Protein AF-A0A534IPP7-F1 (afdb_monomer)

Nearest PDB structures (foldseek):
  7mtq-assembly1_A  TM=5.717E-01  e=2.487E-02  Homo sapiens
  8jd2-assembly1_2  TM=5.923E-01  e=1.272E-01  Homo sapiens
  7zoy-assembly1_A  TM=4.222E-01  e=1.978E-01  Synechocystis sp. PCC 7509

pLDDT: mean 88.09, std 11.18, range [46.06, 98.31]

Structure (mmCIF, N/CA/C/O backbone):
data_AF-A0A534IPP7-F1
#
_entry.id   AF-A0A534IPP7-F1
#
loop_
_atom_site.group_PDB
_atom_site.id
_atom_site.type_symbol
_atom_site.label_atom_id
_atom_site.label_alt_id
_atom_site.label_comp_id
_atom_site.label_asym_id
_atom_site.label_entity_id
_atom_site.label_seq_id
_atom_site.pdbx_PDB_ins_code
_atom_site.Cartn_x
_atom_site.Cartn_y
_atom_site.Cartn_z
_atom_site.occupancy
_atom_site.B_iso_or_equiv
_atom_site.auth_seq_id
_atom_site.auth_comp_id
_atom_site.auth_asym_id
_atom_site.auth_atom_id
_atom_site.pdbx_PDB_model_num
ATOM 1 N N . MET A 1 1 ? 25.499 -2.008 -10.388 1.00 61.72 1 MET A N 1
ATOM 2 C CA . MET A 1 1 ? 25.443 -2.644 -9.057 1.00 61.72 1 MET A CA 1
ATOM 3 C C . MET A 1 1 ? 23.998 -2.638 -8.606 1.00 61.72 1 MET A C 1
ATOM 5 O O . MET A 1 1 ? 23.388 -1.573 -8.619 1.00 61.72 1 MET A O 1
ATOM 9 N N . ALA A 1 2 ? 23.462 -3.809 -8.255 1.00 76.12 2 ALA A N 1
ATOM 10 C CA . ALA A 1 2 ? 22.073 -3.966 -7.840 1.00 76.12 2 ALA A CA 1
ATOM 11 C C . ALA A 1 2 ? 21.749 -3.142 -6.581 1.00 76.12 2 ALA A C 1
ATOM 13 O O . ALA A 1 2 ? 22.530 -3.114 -5.629 1.00 76.12 2 ALA A O 1
ATOM 14 N N . ASP A 1 3 ? 20.582 -2.499 -6.573 1.00 82.44 3 ASP A N 1
ATOM 15 C CA . ASP A 1 3 ? 20.015 -1.860 -5.390 1.00 82.44 3 ASP A CA 1
ATOM 16 C C . ASP A 1 3 ? 19.357 -2.922 -4.497 1.00 82.44 3 ASP A C 1
ATOM 18 O O . ASP A 1 3 ? 18.398 -3.590 -4.897 1.00 82.44 3 ASP A O 1
ATOM 22 N N . TYR A 1 4 ? 19.879 -3.074 -3.280 1.00 88.50 4 TYR A N 1
ATOM 23 C CA . TYR A 1 4 ? 19.397 -4.027 -2.279 1.00 88.50 4 TYR A CA 1
ATOM 24 C C . TYR A 1 4 ? 18.371 -3.419 -1.309 1.00 88.50 4 TYR A C 1
ATOM 26 O O . TYR A 1 4 ? 17.777 -4.151 -0.517 1.00 88.50 4 TYR A O 1
ATOM 34 N N . LEU A 1 5 ? 18.100 -2.109 -1.371 1.00 88.44 5 LEU A N 1
ATOM 35 C CA . LEU A 1 5 ? 17.089 -1.454 -0.533 1.00 88.44 5 LEU A CA 1
ATOM 36 C C . LEU A 1 5 ? 15.674 -2.053 -0.661 1.00 88.44 5 LEU A C 1
ATOM 38 O O . LEU A 1 5 ? 14.974 -2.120 0.357 1.00 88.44 5 LEU A O 1
ATOM 42 N N . PRO A 1 6 ? 15.223 -2.557 -1.829 1.00 90.25 6 PRO A N 1
ATOM 43 C CA . PRO A 1 6 ? 13.948 -3.257 -1.901 1.00 90.25 6 PRO A CA 1
ATOM 44 C C . PRO A 1 6 ? 13.900 -4.493 -0.995 1.00 90.25 6 PRO A C 1
ATOM 46 O O . PRO A 1 6 ? 12.857 -4.752 -0.402 1.00 90.25 6 PRO A O 1
ATOM 49 N N . LEU A 1 7 ? 15.014 -5.211 -0.787 1.00 91.69 7 LEU A N 1
ATOM 50 C CA . LEU A 1 7 ? 15.045 -6.384 0.099 1.00 91.69 7 LEU A CA 1
ATOM 51 C C . LEU A 1 7 ? 14.777 -6.021 1.562 1.00 91.69 7 LEU A C 1
ATOM 53 O O . LEU A 1 7 ? 14.130 -6.788 2.272 1.00 91.69 7 LEU A O 1
ATOM 57 N N . LEU A 1 8 ? 15.188 -4.831 2.010 1.00 91.44 8 LEU A N 1
ATOM 58 C CA . LEU A 1 8 ? 14.795 -4.329 3.328 1.00 91.44 8 LEU A CA 1
ATOM 59 C C . LEU A 1 8 ? 13.268 -4.198 3.423 1.00 91.44 8 LEU A C 1
ATOM 61 O O . LEU A 1 8 ? 12.667 -4.620 4.410 1.00 91.44 8 LEU A O 1
ATOM 65 N N . THR A 1 9 ? 12.633 -3.665 2.375 1.00 90.75 9 THR A N 1
ATOM 66 C CA . THR A 1 9 ? 11.168 -3.554 2.307 1.00 90.75 9 THR A CA 1
ATOM 67 C C . THR A 1 9 ? 10.510 -4.934 2.285 1.00 90.75 9 THR A C 1
ATOM 69 O O . THR A 1 9 ? 9.514 -5.121 2.975 1.00 90.75 9 THR A O 1
ATOM 72 N N . VAL A 1 10 ? 11.079 -5.915 1.572 1.00 94.00 10 VAL A N 1
ATOM 73 C CA . VAL A 1 10 ? 10.617 -7.317 1.573 1.00 94.00 10 VAL A CA 1
ATOM 74 C C . VAL A 1 10 ? 10.607 -7.880 2.993 1.00 94.00 10 VAL A C 1
ATOM 76 O O . VAL A 1 10 ? 9.572 -8.364 3.454 1.00 94.00 10 VAL A O 1
ATOM 79 N N . ILE A 1 11 ? 11.739 -7.785 3.698 1.00 94.69 11 ILE A N 1
ATOM 80 C CA . ILE A 1 11 ? 11.896 -8.317 5.057 1.00 94.69 11 ILE A CA 1
ATOM 81 C C . ILE A 1 11 ? 10.879 -7.668 5.995 1.00 94.69 11 ILE A C 1
ATOM 83 O O . ILE A 1 11 ? 10.140 -8.370 6.685 1.00 94.69 11 ILE A O 1
ATOM 87 N N . VAL A 1 12 ? 10.799 -6.334 5.992 1.00 93.31 12 VAL A N 1
ATOM 88 C CA . VAL A 1 12 ? 9.872 -5.592 6.854 1.00 93.31 12 VAL A CA 1
ATOM 89 C C . VAL A 1 12 ? 8.423 -5.942 6.514 1.00 93.31 12 VAL A C 1
ATOM 91 O O . VAL A 1 12 ? 7.663 -6.325 7.400 1.00 93.31 12 VAL A O 1
ATOM 94 N N . ALA A 1 13 ? 8.025 -5.870 5.244 1.00 93.75 13 ALA A N 1
ATOM 95 C CA . ALA A 1 13 ? 6.646 -6.101 4.830 1.00 93.75 13 ALA A CA 1
ATOM 96 C C . ALA A 1 13 ? 6.171 -7.525 5.156 1.00 93.75 13 ALA A C 1
ATOM 98 O O . ALA A 1 13 ? 5.090 -7.682 5.726 1.00 93.75 13 ALA A O 1
ATOM 99 N N . PHE A 1 14 ? 6.979 -8.557 4.883 1.00 96.56 14 PHE A N 1
ATOM 100 C CA . PHE A 1 14 ? 6.603 -9.939 5.193 1.00 96.56 14 PHE A CA 1
ATOM 101 C C . PHE A 1 14 ? 6.657 -10.266 6.685 1.00 96.56 14 PHE A C 1
ATOM 103 O O . PHE A 1 14 ? 5.793 -11.006 7.164 1.00 96.56 14 PHE A O 1
ATOM 110 N N . ALA A 1 15 ? 7.599 -9.698 7.445 1.00 96.00 15 ALA A N 1
ATOM 111 C CA . ALA A 1 15 ? 7.609 -9.847 8.899 1.00 96.00 15 ALA A CA 1
ATOM 112 C C . ALA A 1 15 ? 6.328 -9.258 9.511 1.00 96.00 15 ALA A C 1
ATOM 114 O O . ALA A 1 15 ? 5.636 -9.924 10.283 1.00 96.00 15 ALA A O 1
ATOM 115 N N . LEU A 1 16 ? 5.956 -8.040 9.106 1.00 94.38 16 LEU A N 1
ATOM 116 C CA . LEU A 1 16 ? 4.746 -7.377 9.586 1.00 94.38 16 LEU A CA 1
ATOM 117 C C . LEU A 1 16 ? 3.472 -8.096 9.121 1.00 94.38 16 LEU A C 1
ATOM 119 O O . LEU A 1 16 ? 2.582 -8.332 9.939 1.00 94.38 16 LEU A O 1
ATOM 123 N N . ALA A 1 17 ? 3.396 -8.509 7.852 1.00 96.19 17 ALA A N 1
ATOM 124 C CA . ALA A 1 17 ? 2.304 -9.333 7.338 1.00 96.19 17 ALA A CA 1
ATOM 125 C C . ALA A 1 17 ? 2.149 -10.622 8.155 1.00 96.19 17 ALA A C 1
ATOM 127 O O . ALA A 1 17 ? 1.038 -10.948 8.559 1.00 96.19 17 ALA A O 1
ATOM 128 N N . SER A 1 18 ? 3.242 -11.315 8.481 1.00 96.69 18 SER A N 1
ATOM 129 C CA . SER A 1 18 ? 3.197 -12.540 9.290 1.00 96.69 18 SER A CA 1
ATOM 130 C C . SER A 1 18 ? 2.610 -12.282 10.679 1.00 96.69 18 SER A C 1
ATOM 132 O O . SER A 1 18 ? 1.713 -13.003 11.115 1.00 96.69 18 SER A O 1
ATOM 134 N N . LEU A 1 19 ? 3.035 -11.206 11.351 1.00 94.94 19 LEU A N 1
ATOM 135 C CA . LEU A 1 19 ? 2.502 -10.819 12.662 1.00 94.94 19 LEU A CA 1
ATOM 136 C C . LEU A 1 19 ? 1.006 -10.469 12.603 1.00 94.94 19 LEU A C 1
ATOM 138 O O . LEU A 1 19 ? 0.223 -10.920 13.446 1.00 94.94 19 LEU A O 1
ATOM 142 N N . VAL A 1 20 ? 0.586 -9.701 11.593 1.00 93.75 20 VAL A N 1
ATOM 143 C CA . VAL A 1 20 ? -0.831 -9.374 11.366 1.00 93.75 20 VAL A CA 1
ATOM 144 C C . VAL A 1 20 ? -1.628 -10.641 11.042 1.00 93.75 20 VAL A C 1
ATOM 146 O O . VAL A 1 20 ? -2.720 -10.828 11.574 1.00 93.75 20 VAL A O 1
ATOM 149 N N . GLY A 1 21 ? -1.072 -11.547 10.237 1.00 95.69 21 GLY A N 1
ATOM 150 C CA . GLY A 1 21 ? -1.685 -12.816 9.852 1.00 95.69 21 GLY A CA 1
ATOM 151 C C . GLY A 1 21 ? -1.882 -13.761 11.032 1.00 95.69 21 GLY A C 1
ATOM 152 O O . GLY A 1 21 ? -2.971 -14.308 11.205 1.00 95.69 21 GLY A O 1
ATOM 153 N N . MET A 1 22 ? -0.891 -13.874 11.920 1.00 95.19 22 MET A N 1
ATOM 154 C CA . MET A 1 22 ? -1.037 -14.590 13.191 1.00 95.19 22 MET A CA 1
ATOM 155 C C . MET A 1 22 ? -2.163 -13.994 14.042 1.00 95.19 22 MET A C 1
ATOM 157 O O . MET A 1 22 ? -2.935 -14.726 14.667 1.00 95.19 22 MET A O 1
ATOM 161 N N . GLN A 1 23 ? -2.293 -12.666 14.063 1.00 91.69 23 GLN A N 1
ATOM 162 C CA . GLN A 1 23 ? -3.372 -12.009 14.790 1.00 91.69 23 GLN A CA 1
ATOM 163 C C . GLN A 1 23 ? -4.741 -12.243 14.132 1.00 91.69 23 GLN A C 1
ATOM 165 O O . GLN A 1 23 ? -5.717 -12.502 14.842 1.00 91.69 23 GLN A O 1
ATOM 170 N N . TYR A 1 24 ? -4.811 -12.209 12.800 1.00 94.38 24 TYR A N 1
ATOM 171 C CA . TYR A 1 24 ? -6.015 -12.519 12.035 1.00 94.38 24 TYR A CA 1
ATOM 172 C C . TYR A 1 24 ? -6.469 -13.959 12.263 1.00 94.38 24 TYR A C 1
ATOM 174 O O . TYR A 1 24 ? -7.646 -14.184 12.535 1.00 94.38 24 TYR A O 1
ATOM 182 N N . ALA A 1 25 ? -5.551 -14.928 12.254 1.00 95.88 25 ALA A N 1
ATOM 183 C CA . ALA A 1 25 ? -5.870 -16.328 12.519 1.00 95.88 25 ALA A CA 1
ATOM 184 C C . ALA A 1 25 ? -6.588 -16.511 13.869 1.00 95.88 25 ALA A C 1
ATOM 186 O O . ALA A 1 25 ? -7.529 -17.300 13.956 1.00 95.88 25 ALA A O 1
ATOM 187 N N . ARG A 1 26 ? -6.196 -15.724 14.885 1.00 92.94 26 ARG A N 1
ATOM 188 C CA . ARG A 1 26 ? -6.781 -15.740 16.237 1.00 92.94 26 ARG A CA 1
ATOM 189 C C . ARG A 1 26 ? -8.083 -14.941 16.359 1.00 92.94 26 ARG A C 1
ATOM 191 O O . ARG A 1 26 ? -9.012 -15.401 17.009 1.00 92.94 26 ARG A O 1
ATOM 198 N N . LYS A 1 27 ? -8.149 -13.723 15.803 1.00 89.62 27 LYS A N 1
ATOM 199 C CA . LYS A 1 27 ? -9.252 -12.765 16.057 1.00 89.62 27 LYS A CA 1
ATOM 200 C C . LYS A 1 27 ? -10.251 -12.616 14.905 1.00 89.62 27 LYS A C 1
ATOM 202 O O . LYS A 1 27 ? -11.339 -12.083 15.130 1.00 89.62 27 LYS A O 1
ATOM 207 N N . ARG A 1 28 ? -9.878 -13.042 13.694 1.00 91.94 28 ARG A N 1
ATOM 208 C CA . ARG A 1 28 ? -10.682 -13.036 12.459 1.00 91.94 28 ARG A CA 1
ATOM 209 C C . ARG A 1 28 ? -11.344 -11.684 12.149 1.00 91.94 28 ARG A C 1
ATOM 211 O O . ARG A 1 28 ? -12.495 -11.640 11.724 1.00 91.94 28 ARG A O 1
ATOM 218 N N . LYS A 1 29 ? -10.648 -10.560 12.373 1.00 90.31 29 LYS A N 1
ATOM 219 C CA . LYS A 1 29 ? -11.189 -9.219 12.076 1.00 90.31 29 LYS A CA 1
ATOM 220 C C . LYS A 1 29 ? -10.841 -8.784 10.652 1.00 90.31 29 LYS A C 1
ATOM 222 O O . LYS A 1 29 ? -9.711 -8.965 10.217 1.00 90.31 29 LYS A O 1
ATOM 227 N N . LEU A 1 30 ? -11.795 -8.166 9.951 1.00 92.19 30 LEU A N 1
ATOM 228 C CA . LEU A 1 30 ? -11.633 -7.775 8.541 1.00 92.19 30 LEU A CA 1
ATOM 229 C C . LEU A 1 30 ? -10.456 -6.819 8.305 1.00 92.19 30 LEU A C 1
ATOM 231 O O . LEU A 1 30 ? -9.648 -7.084 7.424 1.00 92.19 30 LEU A O 1
ATOM 235 N N . HIS A 1 31 ? -10.278 -5.799 9.152 1.00 92.00 31 HIS A N 1
ATOM 236 C CA . HIS A 1 31 ? -9.144 -4.870 9.032 1.00 92.00 31 HIS A CA 1
ATOM 237 C C . HIS A 1 31 ? -7.778 -5.570 9.096 1.00 92.00 31 HIS A C 1
ATOM 239 O O . HIS A 1 31 ? -6.834 -5.150 8.439 1.00 92.00 31 HIS A O 1
ATOM 245 N N . GLN A 1 32 ? -7.662 -6.665 9.859 1.00 93.06 32 GLN A N 1
ATOM 246 C CA . GLN A 1 32 ? -6.419 -7.437 9.932 1.00 93.06 32 GLN A CA 1
ATOM 247 C C . GLN A 1 32 ? -6.163 -8.185 8.623 1.00 93.06 32 GLN A C 1
ATOM 249 O O . GLN A 1 32 ? -5.022 -8.255 8.185 1.00 93.06 32 GLN A O 1
ATOM 254 N N . LEU A 1 33 ? -7.208 -8.726 7.987 1.00 95.12 33 LEU A N 1
ATOM 255 C CA . LEU A 1 33 ? -7.080 -9.367 6.679 1.00 95.12 33 LEU A CA 1
ATOM 256 C C . LEU A 1 33 ? -6.666 -8.353 5.610 1.00 95.12 33 LEU A C 1
ATOM 258 O O . LEU A 1 33 ? -5.758 -8.617 4.832 1.00 95.12 33 LEU A O 1
ATOM 262 N N . GLU A 1 34 ? -7.301 -7.184 5.596 1.00 95.50 34 GLU A N 1
ATOM 263 C CA . GLU A 1 34 ? -7.004 -6.116 4.637 1.00 95.50 34 GLU A CA 1
ATOM 264 C C . GLU A 1 34 ? -5.555 -5.626 4.778 1.00 95.50 34 GLU A C 1
ATOM 266 O O . GLU A 1 34 ? -4.842 -5.513 3.781 1.00 95.50 34 GLU A O 1
ATOM 271 N N . TRP A 1 35 ? -5.075 -5.425 6.009 1.00 94.31 35 TRP A N 1
ATOM 272 C CA . TRP A 1 35 ? -3.681 -5.058 6.266 1.00 94.31 35 TRP A CA 1
ATOM 273 C C . TRP A 1 35 ? -2.687 -6.181 5.973 1.00 94.31 35 TRP A C 1
ATOM 275 O O . TRP A 1 35 ? -1.623 -5.905 5.424 1.00 94.31 35 TRP A O 1
ATOM 285 N N . LEU A 1 36 ? -3.026 -7.436 6.284 1.00 95.94 36 LEU A N 1
ATOM 286 C CA . LEU A 1 36 ? -2.225 -8.601 5.901 1.00 95.94 36 LEU A CA 1
ATOM 287 C C . LEU A 1 36 ? -2.021 -8.631 4.384 1.00 95.94 36 LEU A C 1
ATOM 289 O O . LEU A 1 36 ? -0.887 -8.734 3.921 1.00 95.94 36 LEU A O 1
ATOM 293 N N . LEU A 1 37 ? -3.111 -8.524 3.621 1.00 97.06 37 LEU A N 1
ATOM 294 C CA . LEU A 1 37 ? -3.064 -8.554 2.163 1.00 97.06 37 LEU A CA 1
ATOM 295 C C . LEU A 1 37 ? -2.272 -7.368 1.617 1.00 97.06 37 LEU A C 1
ATOM 297 O O . LEU A 1 37 ? -1.409 -7.561 0.768 1.00 97.06 37 LEU A O 1
ATOM 301 N N . ALA A 1 38 ? -2.498 -6.160 2.133 1.00 95.81 38 ALA A N 1
ATOM 302 C CA . ALA A 1 38 ? -1.752 -4.988 1.695 1.00 95.81 38 ALA A CA 1
ATOM 303 C C . ALA A 1 38 ? -0.237 -5.134 1.915 1.00 95.81 38 ALA A C 1
ATOM 305 O O . ALA A 1 38 ? 0.544 -4.883 0.999 1.00 95.81 38 ALA A O 1
ATOM 306 N N . LEU A 1 39 ? 0.180 -5.575 3.106 1.00 95.19 39 LEU A N 1
ATOM 307 C CA . LEU A 1 39 ? 1.591 -5.772 3.442 1.00 95.19 39 LEU A CA 1
ATOM 308 C C . LEU A 1 39 ? 2.217 -6.913 2.631 1.00 95.19 39 LEU A C 1
ATOM 310 O O . LEU A 1 39 ? 3.339 -6.774 2.154 1.00 95.19 39 LEU A O 1
ATOM 314 N N . ALA A 1 40 ? 1.494 -8.014 2.419 1.00 97.25 40 ALA A N 1
ATOM 315 C CA . ALA A 1 40 ? 1.973 -9.115 1.589 1.00 97.25 40 ALA A CA 1
ATOM 316 C C . ALA A 1 40 ? 2.177 -8.672 0.132 1.00 97.25 40 ALA A C 1
ATOM 318 O O . ALA A 1 40 ? 3.235 -8.918 -0.442 1.00 97.25 40 ALA A O 1
ATOM 319 N N . LEU A 1 41 ? 1.204 -7.965 -0.451 1.00 96.44 41 LEU A N 1
ATOM 320 C CA . LEU A 1 41 ? 1.300 -7.427 -1.811 1.00 96.44 41 LEU A CA 1
ATOM 321 C C . LEU A 1 41 ? 2.450 -6.417 -1.943 1.00 96.44 41 LEU A C 1
ATOM 323 O O . LEU A 1 41 ? 3.184 -6.469 -2.927 1.00 96.44 41 LEU A O 1
ATOM 327 N N . LEU A 1 42 ? 2.657 -5.559 -0.937 1.00 93.00 42 LEU A N 1
ATOM 328 C CA . LEU A 1 42 ? 3.809 -4.657 -0.873 1.00 93.00 42 LEU A CA 1
ATOM 329 C C . LEU A 1 42 ? 5.137 -5.430 -0.840 1.00 93.00 42 LEU A C 1
ATOM 331 O O . LEU A 1 42 ? 6.073 -5.068 -1.550 1.00 93.00 42 LEU A O 1
ATOM 335 N N . GLY A 1 43 ? 5.214 -6.506 -0.053 1.00 94.69 43 GLY A N 1
ATOM 336 C CA . GLY A 1 43 ? 6.377 -7.392 -0.007 1.00 94.69 43 GLY A CA 1
ATOM 337 C C . GLY A 1 43 ? 6.674 -8.019 -1.370 1.00 94.69 43 GLY A C 1
ATOM 338 O O . GLY A 1 43 ? 7.811 -7.970 -1.831 1.00 94.69 43 GLY A O 1
ATOM 339 N N . VAL A 1 44 ? 5.650 -8.524 -2.066 1.00 96.94 44 VAL A N 1
ATOM 340 C CA . VAL A 1 44 ? 5.802 -9.050 -3.434 1.00 96.94 44 VAL A CA 1
ATOM 341 C C . VAL A 1 44 ? 6.248 -7.946 -4.397 1.00 96.94 44 VAL A C 1
ATOM 343 O O . VAL A 1 44 ? 7.180 -8.163 -5.167 1.00 96.94 44 VAL A O 1
ATOM 346 N N . ALA A 1 45 ? 5.663 -6.746 -4.334 1.00 93.69 45 ALA A N 1
ATOM 347 C CA . ALA A 1 45 ? 6.089 -5.617 -5.162 1.00 93.69 45 ALA A CA 1
ATOM 348 C C . ALA A 1 45 ? 7.573 -5.275 -4.945 1.00 93.69 45 ALA A C 1
ATOM 350 O O . ALA A 1 45 ? 8.297 -5.024 -5.906 1.00 93.69 45 ALA A O 1
ATOM 351 N N . ALA A 1 46 ? 8.047 -5.312 -3.697 1.00 92.56 46 ALA A N 1
ATOM 352 C CA . ALA A 1 46 ? 9.448 -5.076 -3.368 1.00 92.56 46 ALA A CA 1
ATOM 353 C C . ALA A 1 46 ? 10.380 -6.187 -3.891 1.00 92.56 46 ALA A C 1
ATOM 355 O O . ALA A 1 46 ? 11.479 -5.879 -4.354 1.00 92.56 46 ALA A O 1
ATOM 356 N N . VAL A 1 47 ? 9.936 -7.453 -3.913 1.00 95.38 47 VAL A N 1
ATOM 357 C CA . VAL A 1 47 ? 10.670 -8.541 -4.590 1.00 95.38 47 VAL A CA 1
ATOM 358 C C . VAL A 1 47 ? 10.800 -8.240 -6.081 1.00 95.38 47 VAL A C 1
ATOM 360 O O . VAL A 1 47 ? 11.901 -8.295 -6.622 1.00 95.38 47 VAL A O 1
ATOM 363 N N . LEU A 1 48 ? 9.706 -7.869 -6.751 1.00 94.19 48 LEU A N 1
ATOM 364 C CA . LEU A 1 48 ? 9.748 -7.549 -8.182 1.00 94.19 48 LEU A CA 1
ATOM 365 C C . LEU A 1 48 ? 10.615 -6.320 -8.476 1.00 94.19 48 LEU A C 1
ATOM 367 O O . LEU A 1 48 ? 11.296 -6.290 -9.497 1.00 94.19 48 LEU A O 1
ATOM 371 N N . ALA A 1 49 ? 10.643 -5.337 -7.573 1.00 91.00 49 ALA A N 1
ATOM 372 C CA . ALA A 1 49 ? 11.552 -4.203 -7.683 1.00 91.00 49 ALA A CA 1
ATOM 373 C C . ALA A 1 49 ? 13.024 -4.622 -7.603 1.00 91.00 49 ALA A C 1
ATOM 375 O O . ALA A 1 49 ? 13.828 -4.139 -8.395 1.00 91.00 49 ALA A O 1
ATOM 376 N N . PHE A 1 50 ? 13.371 -5.540 -6.692 1.00 92.44 50 PHE A N 1
ATOM 377 C CA . PHE A 1 50 ? 14.721 -6.099 -6.621 1.00 92.44 50 PHE A CA 1
ATOM 378 C C . PHE A 1 50 ? 15.087 -6.867 -7.896 1.00 92.44 50 PHE A C 1
ATOM 380 O O . PHE A 1 50 ? 16.178 -6.689 -8.433 1.00 92.44 50 PHE A O 1
ATOM 387 N N . LEU A 1 51 ? 14.168 -7.686 -8.412 1.00 93.44 51 LEU A N 1
ATOM 388 C CA . LEU A 1 51 ? 14.359 -8.402 -9.675 1.00 93.44 51 LEU A CA 1
ATOM 389 C C . LEU A 1 51 ? 14.554 -7.443 -10.860 1.00 93.44 51 LEU A C 1
ATOM 391 O O . LEU A 1 51 ? 15.341 -7.728 -11.757 1.00 93.44 51 LEU A O 1
ATOM 395 N N . GLY A 1 52 ? 13.899 -6.281 -10.835 1.00 90.31 52 GLY A N 1
ATOM 396 C CA . GLY A 1 52 ? 14.027 -5.245 -11.857 1.00 90.31 52 GLY A CA 1
ATOM 397 C C . GLY A 1 52 ? 15.405 -4.580 -11.938 1.00 90.31 52 GLY A C 1
ATOM 398 O O . GLY A 1 52 ? 15.654 -3.831 -12.883 1.00 90.31 52 GLY A O 1
ATOM 399 N N . ASN A 1 53 ? 16.318 -4.848 -10.996 1.00 88.56 53 ASN A N 1
ATOM 400 C CA . ASN A 1 53 ? 17.703 -4.396 -11.099 1.00 88.56 53 ASN A CA 1
ATOM 401 C C . ASN A 1 53 ? 18.358 -4.925 -12.392 1.00 88.56 53 ASN A C 1
ATOM 403 O O . ASN A 1 53 ? 18.228 -6.121 -12.673 1.00 88.56 53 ASN A O 1
ATOM 407 N N . PRO A 1 54 ? 19.105 -4.086 -13.143 1.00 86.69 54 PRO A N 1
ATOM 408 C CA . PRO A 1 54 ? 19.767 -4.495 -14.387 1.00 86.69 54 PRO A CA 1
ATOM 409 C C . PRO A 1 54 ? 20.680 -5.715 -14.231 1.00 86.69 54 PRO A C 1
ATOM 411 O O . PRO A 1 54 ? 20.747 -6.550 -15.124 1.00 86.69 54 PRO A O 1
ATOM 414 N N . ASP A 1 55 ? 21.330 -5.835 -13.072 1.00 88.19 55 ASP A N 1
ATOM 415 C CA . ASP A 1 55 ? 22.278 -6.911 -12.768 1.00 88.19 55 ASP A CA 1
ATOM 416 C C . ASP A 1 55 ? 21.592 -8.220 -12.303 1.00 88.19 55 ASP A C 1
ATOM 418 O O . ASP A 1 55 ? 22.284 -9.176 -11.964 1.00 88.19 55 ASP A O 1
ATOM 422 N N . VAL A 1 56 ? 20.251 -8.269 -12.231 1.00 91.12 56 VAL A N 1
ATOM 423 C CA . VAL A 1 56 ? 19.476 -9.436 -11.757 1.00 91.12 56 VAL A CA 1
ATOM 424 C C . VAL A 1 56 ? 18.605 -10.019 -12.874 1.00 91.12 56 VAL A C 1
ATOM 426 O O . VAL A 1 56 ? 18.951 -11.048 -13.445 1.00 91.12 56 VAL A O 1
ATOM 429 N N . LEU A 1 57 ? 17.473 -9.382 -13.193 1.00 91.75 57 LEU A N 1
ATOM 430 C CA . LEU A 1 57 ? 16.644 -9.719 -14.364 1.00 91.75 57 LEU A CA 1
ATOM 431 C C . LEU A 1 57 ? 16.439 -8.517 -15.292 1.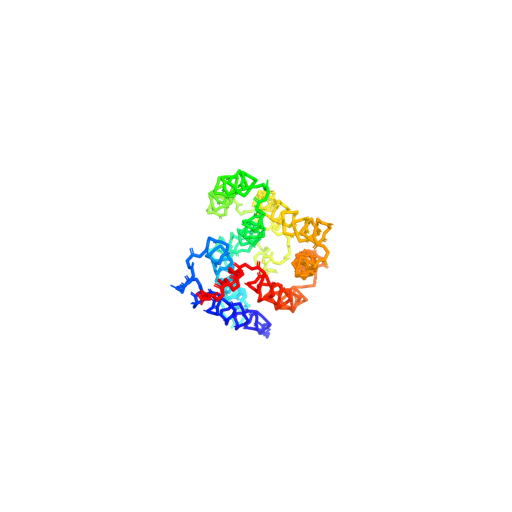00 91.75 57 LEU A C 1
ATOM 433 O O . LEU A 1 57 ? 16.156 -8.704 -16.475 1.00 91.75 57 LEU A O 1
ATOM 437 N N . GLY A 1 58 ? 16.560 -7.297 -14.764 1.00 88.62 58 GLY A N 1
ATOM 438 C CA . GLY A 1 58 ? 16.210 -6.075 -15.469 1.00 88.62 58 GLY A CA 1
ATOM 439 C C . GLY A 1 58 ? 14.700 -5.912 -15.659 1.00 88.62 58 GLY A C 1
ATOM 440 O O . GLY A 1 58 ? 13.908 -6.861 -15.654 1.00 88.62 58 GLY A O 1
ATOM 441 N N . TRP A 1 59 ? 14.271 -4.668 -15.836 1.00 89.19 59 TRP A N 1
ATOM 442 C CA . TRP A 1 59 ? 12.879 -4.372 -16.148 1.00 89.19 59 TRP A CA 1
ATOM 443 C C . TRP A 1 59 ? 12.517 -4.827 -17.559 1.00 89.19 59 TRP A C 1
ATOM 445 O O . TRP A 1 59 ? 13.137 -4.441 -18.547 1.00 89.19 59 TRP A O 1
ATOM 455 N N . ASN A 1 60 ? 11.446 -5.607 -17.643 1.00 87.12 60 ASN A N 1
ATOM 456 C CA . ASN A 1 60 ? 10.834 -6.061 -18.883 1.00 87.12 60 ASN A CA 1
ATOM 457 C C . ASN A 1 60 ? 9.303 -5.894 -18.797 1.00 87.12 60 ASN A C 1
ATOM 459 O O . ASN A 1 60 ? 8.773 -5.689 -17.697 1.00 87.12 60 ASN A O 1
ATOM 463 N N . PRO A 1 61 ? 8.567 -5.969 -19.924 1.00 87.38 61 PRO A N 1
ATOM 464 C CA . PRO A 1 61 ? 7.134 -5.690 -19.921 1.00 87.38 61 PRO A CA 1
ATOM 465 C C . PRO A 1 61 ? 6.323 -6.580 -18.957 1.00 87.38 61 PRO A C 1
ATOM 467 O O . PRO A 1 61 ? 5.518 -6.025 -18.207 1.00 87.38 61 PRO A O 1
ATOM 470 N N . PRO A 1 62 ? 6.527 -7.913 -18.891 1.00 90.75 62 PRO A N 1
ATOM 471 C CA . PRO A 1 62 ? 5.826 -8.758 -17.920 1.00 90.75 62 PRO A CA 1
ATOM 472 C C . PRO A 1 62 ? 6.062 -8.346 -16.462 1.00 90.75 62 PRO A C 1
ATOM 474 O O . PRO A 1 62 ? 5.103 -8.194 -15.702 1.00 90.75 62 PRO A O 1
ATOM 477 N N . LEU A 1 63 ? 7.322 -8.112 -16.077 1.00 91.38 63 LEU A N 1
ATOM 478 C CA . LEU A 1 63 ? 7.682 -7.718 -14.715 1.00 91.38 63 LEU A CA 1
ATOM 479 C C . LEU A 1 63 ? 7.053 -6.371 -14.340 1.00 91.38 63 LEU A C 1
ATOM 481 O O . LEU A 1 63 ? 6.521 -6.214 -13.242 1.00 91.38 63 LEU A O 1
ATOM 485 N N . TYR A 1 64 ? 7.056 -5.422 -15.277 1.00 88.25 64 TYR A N 1
ATOM 486 C CA . TYR A 1 64 ? 6.456 -4.102 -15.101 1.00 88.25 64 TYR A CA 1
ATOM 487 C C . TYR A 1 64 ? 4.940 -4.199 -14.890 1.00 88.25 64 TYR A C 1
ATOM 489 O O . TYR A 1 64 ? 4.406 -3.653 -13.925 1.00 88.25 64 TYR A O 1
ATOM 497 N N . ARG A 1 65 ? 4.241 -4.958 -15.744 1.00 91.19 65 ARG A N 1
ATOM 498 C CA . ARG A 1 65 ? 2.783 -5.150 -15.656 1.00 91.19 65 ARG A CA 1
ATOM 499 C C . ARG A 1 65 ? 2.350 -5.849 -14.372 1.00 91.19 65 ARG A C 1
ATOM 501 O O . ARG A 1 65 ? 1.271 -5.550 -13.870 1.00 91.19 65 ARG A O 1
ATOM 508 N N . LEU A 1 66 ? 3.180 -6.740 -13.830 1.00 93.69 66 LEU A N 1
ATOM 509 C CA . LEU A 1 66 ? 2.916 -7.379 -12.542 1.00 93.69 66 LEU A CA 1
ATOM 510 C C . LEU A 1 66 ? 3.202 -6.432 -11.368 1.00 93.69 66 LEU A C 1
ATOM 512 O O . LEU A 1 66 ? 2.406 -6.346 -10.438 1.00 93.69 66 LEU A O 1
ATOM 516 N N . TYR A 1 67 ? 4.309 -5.689 -11.420 1.00 92.38 67 TYR A N 1
ATOM 517 C CA . TYR A 1 67 ? 4.719 -4.762 -10.364 1.00 92.38 67 TYR A CA 1
ATOM 518 C C . TYR A 1 67 ? 3.710 -3.633 -10.134 1.00 92.38 67 TYR A C 1
ATOM 520 O O . TYR A 1 67 ? 3.348 -3.327 -8.998 1.00 92.38 67 TYR A O 1
ATOM 528 N N . LEU A 1 68 ? 3.238 -3.012 -11.212 1.00 91.38 68 LEU A N 1
ATOM 529 C CA . LEU A 1 68 ? 2.393 -1.825 -11.160 1.00 91.38 68 LEU A CA 1
ATOM 530 C C . LEU A 1 68 ? 1.148 -1.968 -10.254 1.00 91.38 68 LEU A C 1
ATOM 532 O O . LEU A 1 68 ? 1.028 -1.203 -9.290 1.00 91.38 68 LEU A O 1
ATOM 536 N N . PRO A 1 69 ? 0.233 -2.932 -10.470 1.00 94.00 69 PRO A N 1
ATOM 537 C CA . PRO A 1 69 ? -0.950 -3.082 -9.627 1.00 94.00 69 PRO A CA 1
ATOM 538 C C . PRO A 1 69 ? -0.593 -3.470 -8.187 1.00 94.00 69 PRO A C 1
ATOM 540 O O . PRO A 1 69 ? -1.281 -3.036 -7.263 1.00 94.00 69 PRO A O 1
ATOM 543 N N . LEU A 1 70 ? 0.509 -4.202 -7.976 1.00 93.81 70 LEU A N 1
ATOM 544 C CA . LEU A 1 70 ? 0.998 -4.571 -6.643 1.00 93.81 70 LEU A CA 1
ATOM 545 C C . LEU A 1 70 ? 1.503 -3.373 -5.830 1.00 93.81 70 LEU A C 1
ATOM 547 O O . LEU A 1 70 ? 1.615 -3.482 -4.616 1.00 93.81 70 LEU A O 1
ATOM 551 N N . THR A 1 71 ? 1.764 -2.226 -6.459 1.00 89.25 71 THR A N 1
ATOM 552 C CA . THR A 1 71 ? 2.057 -0.975 -5.736 1.00 89.25 71 THR A CA 1
ATOM 553 C C . THR A 1 71 ? 0.820 -0.115 -5.498 1.00 89.25 71 THR A C 1
ATOM 555 O O . THR A 1 71 ? 0.716 0.535 -4.461 1.00 89.25 71 THR A O 1
ATOM 558 N N . ALA A 1 72 ? -0.138 -0.115 -6.428 1.00 92.19 72 ALA A N 1
ATOM 559 C CA . ALA A 1 72 ? -1.311 0.752 -6.349 1.00 92.19 72 ALA A CA 1
ATOM 560 C C . ALA A 1 72 ? -2.397 0.196 -5.414 1.00 92.19 72 ALA A C 1
ATOM 562 O O . ALA A 1 72 ? -2.889 0.897 -4.531 1.00 92.19 72 ALA A O 1
ATOM 563 N N . VAL A 1 73 ? -2.762 -1.074 -5.599 1.00 95.69 73 VAL A N 1
ATOM 564 C CA . VAL A 1 73 ? -3.886 -1.732 -4.915 1.00 95.69 73 VAL A CA 1
ATOM 565 C C . VAL A 1 73 ? -3.729 -1.790 -3.382 1.00 95.69 73 VAL A C 1
ATOM 567 O O . VAL A 1 73 ? -4.723 -1.555 -2.682 1.00 95.69 73 VAL A O 1
ATOM 570 N N . PRO A 1 74 ? -2.527 -2.038 -2.816 1.00 94.75 74 PRO A N 1
ATOM 571 C CA . PRO A 1 74 ? -2.348 -2.082 -1.363 1.00 94.75 74 PRO A CA 1
ATOM 572 C C . PRO A 1 74 ? -2.676 -0.775 -0.647 1.00 94.75 74 PRO A C 1
ATOM 574 O O . PRO A 1 74 ? -3.166 -0.811 0.479 1.00 94.75 74 PRO A O 1
ATOM 577 N N . VAL A 1 75 ? -2.452 0.378 -1.285 1.00 93.31 75 VAL A N 1
ATOM 578 C CA . VAL A 1 75 ? -2.709 1.692 -0.670 1.00 93.31 75 VAL A CA 1
ATOM 579 C C . VAL A 1 75 ? -4.191 1.847 -0.329 1.00 93.31 75 VAL A C 1
ATOM 581 O O . VAL A 1 75 ? -4.542 2.278 0.772 1.00 93.31 75 VAL A O 1
ATOM 584 N N . GLY A 1 76 ? -5.068 1.421 -1.241 1.00 95.19 76 GLY A N 1
ATOM 585 C CA . GLY A 1 76 ? -6.506 1.375 -1.006 1.00 95.19 76 GLY A CA 1
ATOM 586 C C . GLY A 1 76 ? -6.896 0.408 0.116 1.00 95.19 76 GLY A C 1
ATOM 587 O O . GLY A 1 76 ? -7.711 0.763 0.964 1.00 95.19 76 GLY A O 1
ATOM 588 N N . LEU A 1 77 ? -6.273 -0.776 0.188 1.00 95.75 77 LEU A N 1
ATOM 589 C CA . LEU A 1 77 ? -6.543 -1.755 1.253 1.00 95.75 77 LEU A CA 1
ATOM 590 C C . LEU A 1 77 ? -6.165 -1.243 2.642 1.00 95.75 77 LEU A C 1
ATOM 592 O O . LEU A 1 77 ? -6.910 -1.462 3.595 1.00 95.75 77 LEU A O 1
ATOM 596 N N . ILE A 1 78 ? -5.029 -0.553 2.774 1.00 94.12 78 ILE A N 1
ATOM 597 C CA . ILE A 1 78 ? -4.612 0.011 4.065 1.00 94.12 78 ILE A CA 1
ATOM 598 C C . ILE A 1 78 ? -5.633 1.044 4.546 1.00 94.12 78 ILE A C 1
ATOM 600 O O . ILE A 1 78 ? -6.050 1.000 5.708 1.00 94.12 78 ILE A O 1
ATOM 604 N N . GLY A 1 79 ? -6.069 1.930 3.644 1.00 95.25 79 GLY A N 1
ATOM 605 C CA . GLY A 1 79 ? -7.120 2.907 3.920 1.00 95.25 79 GLY A CA 1
ATOM 606 C C . GLY A 1 79 ? -8.439 2.245 4.319 1.00 95.25 79 GLY A C 1
ATOM 607 O O . GLY A 1 79 ? -9.033 2.634 5.325 1.00 95.25 79 GLY A O 1
ATOM 608 N N . LEU A 1 80 ? -8.857 1.198 3.599 1.00 96.50 80 LEU A N 1
ATOM 609 C CA . LEU A 1 80 ? -10.042 0.408 3.942 1.00 96.50 80 LEU A CA 1
ATOM 610 C C . LEU A 1 80 ? -9.940 -0.171 5.363 1.00 96.50 80 LEU A C 1
ATOM 612 O O . LEU A 1 80 ? -10.864 0.024 6.151 1.00 96.50 80 LEU A O 1
ATOM 616 N N . GLY A 1 81 ? -8.796 -0.757 5.729 1.00 94.44 81 GLY A N 1
ATOM 617 C CA . GLY A 1 81 ? -8.565 -1.300 7.072 1.00 94.44 81 GLY A CA 1
ATOM 618 C C . GLY A 1 81 ? -8.675 -0.267 8.187 1.00 94.44 81 GLY A C 1
ATOM 619 O O . GLY A 1 81 ? -9.188 -0.577 9.262 1.00 94.44 81 GLY A O 1
ATOM 620 N N . VAL A 1 82 ? -8.293 0.988 7.932 1.00 94.62 82 VAL A N 1
ATOM 621 C CA . VAL A 1 82 ? -8.545 2.081 8.884 1.00 94.62 82 VAL A CA 1
ATOM 622 C C . VAL A 1 82 ? -10.031 2.413 8.979 1.00 94.62 82 VAL A C 1
ATOM 624 O O . VAL A 1 82 ? -10.547 2.559 10.087 1.00 94.62 82 VAL A O 1
ATOM 627 N N . LEU A 1 83 ? -10.748 2.482 7.856 1.00 95.50 83 LEU A N 1
ATOM 628 C CA . LEU A 1 83 ? -12.190 2.753 7.863 1.00 95.50 83 LEU A CA 1
ATOM 629 C C . LEU A 1 83 ? -12.987 1.653 8.576 1.00 95.50 83 LEU A C 1
ATOM 631 O O . LEU A 1 83 ? -13.987 1.952 9.225 1.00 95.50 83 LEU A O 1
ATOM 635 N N . GLN A 1 84 ? -12.534 0.398 8.531 1.00 93.44 84 GLN A N 1
ATOM 636 C CA . GLN A 1 84 ? -13.145 -0.703 9.287 1.00 93.44 84 GLN A CA 1
ATOM 637 C C . GLN A 1 84 ? -13.080 -0.512 10.815 1.00 93.44 84 GLN A C 1
ATOM 639 O O . GLN A 1 84 ? -13.817 -1.172 11.550 1.00 93.44 84 GLN A O 1
ATOM 644 N N . LEU A 1 85 ? -12.217 0.372 11.332 1.00 90.69 85 LEU A N 1
ATOM 645 C CA . LEU A 1 85 ? -12.167 0.695 12.764 1.00 90.69 85 LEU A CA 1
ATOM 646 C C . LEU A 1 85 ? -13.290 1.651 13.201 1.00 90.69 85 LEU A C 1
ATOM 648 O O . LEU A 1 85 ? -13.496 1.862 14.402 1.00 90.69 85 LEU A O 1
ATOM 652 N N . PHE A 1 86 ? -14.024 2.241 12.253 1.00 90.94 86 PHE A N 1
ATOM 653 C CA . PHE A 1 86 ? -15.053 3.237 12.539 1.00 90.94 86 PHE A CA 1
ATOM 654 C C . PHE A 1 86 ? -16.321 2.564 13.060 1.00 90.94 86 PHE A C 1
ATOM 656 O O . PHE A 1 86 ? -17.147 2.060 12.300 1.00 90.94 86 PHE A O 1
ATOM 663 N N . ARG A 1 87 ? -16.514 2.604 14.382 1.00 85.38 87 ARG A N 1
ATOM 664 C CA . ARG A 1 87 ? -17.708 2.030 15.030 1.00 85.38 87 ARG A CA 1
ATOM 665 C C . ARG A 1 87 ? -18.986 2.816 14.744 1.00 85.38 87 ARG A C 1
ATOM 667 O O . ARG A 1 87 ? -20.071 2.257 14.763 1.00 85.38 87 ARG A O 1
ATOM 674 N N . ASP A 1 88 ? -18.860 4.108 14.486 1.00 86.81 88 ASP A N 1
ATOM 675 C CA . ASP A 1 88 ? -19.976 5.026 14.273 1.00 86.81 88 ASP A CA 1
ATOM 676 C C . ASP A 1 88 ? -20.401 5.162 12.810 1.00 86.81 88 ASP A C 1
ATOM 678 O O . ASP A 1 88 ? -21.505 5.628 12.537 1.00 86.81 88 ASP A O 1
ATOM 682 N N . ARG A 1 89 ? -19.541 4.764 11.864 1.00 90.25 89 ARG A N 1
ATOM 683 C CA . ARG A 1 89 ? -19.824 4.836 10.422 1.00 90.25 89 ARG A CA 1
ATOM 684 C C . ARG A 1 89 ? -19.460 3.548 9.677 1.00 90.25 89 ARG A C 1
ATOM 686 O O . ARG A 1 89 ? -18.740 3.607 8.681 1.00 90.25 89 ARG A O 1
ATOM 693 N N . PRO A 1 90 ? -20.018 2.387 10.066 1.00 89.44 90 PRO A N 1
ATOM 694 C CA . PRO A 1 90 ? -19.681 1.103 9.442 1.00 89.44 90 PRO A CA 1
ATOM 695 C C . PRO A 1 90 ? -20.026 1.047 7.943 1.00 89.44 90 PRO A C 1
ATOM 697 O O . PRO A 1 90 ? -19.378 0.344 7.170 1.00 89.44 90 PRO A O 1
ATOM 700 N N . LYS A 1 91 ? -21.021 1.828 7.493 1.00 95.12 91 LYS A N 1
ATOM 701 C CA . LYS A 1 91 ? -21.394 1.917 6.071 1.00 95.12 91 LYS A CA 1
ATOM 702 C C . LYS A 1 91 ? -20.284 2.520 5.204 1.00 95.12 91 LYS A C 1
ATOM 704 O O . LYS A 1 91 ? -20.187 2.157 4.037 1.00 95.12 91 LYS A O 1
ATOM 709 N N . LEU A 1 92 ? -19.441 3.398 5.758 1.00 95.38 92 LEU A N 1
ATOM 710 C CA . LEU A 1 92 ? -18.362 4.041 5.005 1.00 95.38 92 LEU A CA 1
ATOM 711 C C . LEU A 1 92 ? -17.321 3.016 4.546 1.00 95.38 92 LEU A C 1
ATOM 713 O O . LEU A 1 92 ? -16.957 3.014 3.375 1.00 95.38 92 LEU A O 1
ATOM 717 N N . ALA A 1 93 ? -16.920 2.099 5.431 1.00 95.00 93 ALA A N 1
ATOM 718 C CA . ALA A 1 93 ? -16.023 1.002 5.079 1.00 95.00 93 ALA A CA 1
ATOM 719 C C . ALA A 1 93 ? -16.638 0.087 4.009 1.00 95.00 93 ALA A C 1
ATOM 721 O O . ALA A 1 93 ? -15.956 -0.309 3.073 1.00 95.00 93 ALA A O 1
ATOM 722 N N . ARG A 1 94 ? -17.950 -0.188 4.075 1.00 95.75 94 ARG A N 1
ATOM 723 C CA . ARG A 1 94 ? -18.642 -0.991 3.052 1.00 95.75 94 ARG A CA 1
ATOM 724 C C . ARG A 1 94 ? -18.645 -0.315 1.678 1.00 95.75 94 ARG A C 1
ATOM 726 O O . ARG A 1 94 ? -18.340 -0.972 0.686 1.00 95.75 94 ARG A O 1
ATOM 733 N N . TYR A 1 95 ? -18.983 0.974 1.610 1.00 97.69 95 TYR A N 1
ATOM 734 C CA . TYR A 1 95 ? -18.973 1.718 0.345 1.00 97.69 95 TYR A CA 1
ATOM 735 C C . TYR A 1 95 ? -17.560 1.852 -0.216 1.00 97.69 95 TYR A C 1
ATOM 737 O O . TYR A 1 95 ? -17.352 1.620 -1.405 1.00 97.69 95 TYR A O 1
ATOM 745 N N . PHE A 1 96 ? -16.584 2.149 0.643 1.00 97.81 96 PHE A N 1
ATOM 746 C CA . PHE A 1 96 ? -15.186 2.209 0.236 1.00 97.81 96 PHE A CA 1
ATOM 747 C C . PHE A 1 96 ? -14.660 0.839 -0.206 1.00 97.81 96 PHE A C 1
ATOM 749 O O . PHE A 1 96 ? -13.912 0.762 -1.169 1.00 97.81 96 PHE A O 1
ATOM 756 N N . GLY A 1 97 ? -15.094 -0.253 0.427 1.00 97.62 97 GLY A N 1
ATOM 757 C CA . GLY A 1 97 ? -14.752 -1.614 0.018 1.00 97.62 97 GLY A CA 1
ATOM 758 C C . GLY A 1 97 ? -15.300 -1.964 -1.365 1.00 97.62 97 GLY A C 1
ATOM 759 O O . GLY A 1 97 ? -14.569 -2.494 -2.196 1.00 97.62 97 GLY A O 1
ATOM 760 N N . ALA A 1 98 ? -16.554 -1.605 -1.660 1.00 98.00 98 ALA A N 1
ATOM 761 C CA . ALA A 1 98 ? -17.127 -1.783 -2.997 1.00 98.00 98 ALA A CA 1
ATOM 762 C C . ALA A 1 98 ? -16.381 -0.950 -4.055 1.00 98.00 98 ALA A C 1
ATOM 764 O O . ALA A 1 98 ? -16.024 -1.468 -5.113 1.00 98.00 98 ALA A O 1
ATOM 765 N N . TYR A 1 99 ? -16.087 0.315 -3.736 1.00 98.19 99 TYR A N 1
ATOM 766 C CA . TYR A 1 99 ? -15.242 1.183 -4.555 1.00 98.19 99 TYR A CA 1
ATOM 767 C C . TYR A 1 99 ? -13.861 0.560 -4.801 1.00 98.19 99 TYR A C 1
ATOM 769 O O . TYR A 1 99 ? -13.390 0.510 -5.938 1.00 98.19 99 TYR A O 1
ATOM 777 N N . TRP A 1 100 ? -13.227 0.042 -3.749 1.00 97.88 100 TRP A N 1
ATOM 778 C CA . TRP A 1 100 ? -11.912 -0.577 -3.814 1.00 97.88 100 TRP A CA 1
ATOM 779 C C . TRP A 1 100 ? -11.916 -1.806 -4.722 1.00 97.88 100 TRP A C 1
ATOM 781 O O . TRP A 1 100 ? -11.051 -1.902 -5.584 1.00 97.88 100 TRP A O 1
ATOM 791 N N . VAL A 1 101 ? -12.899 -2.706 -4.601 1.00 98.31 101 VAL A N 1
ATOM 792 C CA . VAL A 1 101 ? -12.995 -3.895 -5.468 1.00 98.31 101 VAL A CA 1
ATOM 793 C C . VAL A 1 101 ? -13.158 -3.482 -6.931 1.00 98.31 101 VAL A C 1
ATOM 795 O O . VAL A 1 101 ? -12.397 -3.935 -7.785 1.00 98.31 101 VAL A O 1
ATOM 798 N N . ALA A 1 102 ? -14.113 -2.593 -7.223 1.00 98.31 102 ALA A N 1
ATOM 799 C CA . ALA A 1 102 ? -14.386 -2.150 -8.590 1.00 98.31 102 ALA A CA 1
ATOM 800 C C . ALA A 1 102 ? -13.151 -1.499 -9.234 1.00 98.31 102 ALA A C 1
ATOM 802 O O . ALA A 1 102 ? -12.775 -1.819 -10.362 1.00 98.31 102 ALA A O 1
ATOM 803 N N . THR A 1 103 ? -12.475 -0.621 -8.493 1.00 97.62 103 THR A N 1
ATOM 804 C CA . THR A 1 103 ? -11.279 0.066 -8.990 1.00 97.62 103 THR A CA 1
ATOM 805 C C . THR A 1 103 ? -10.044 -0.834 -9.013 1.00 97.62 103 THR A C 1
ATOM 807 O O . THR A 1 103 ? -9.181 -0.631 -9.857 1.00 97.62 103 THR A O 1
ATOM 810 N N . ALA A 1 104 ? -9.939 -1.851 -8.151 1.00 97.50 104 ALA A N 1
ATOM 811 C CA . ALA A 1 104 ? -8.851 -2.832 -8.192 1.00 97.50 104 ALA A CA 1
ATOM 812 C C . ALA A 1 104 ? -8.935 -3.684 -9.460 1.00 97.50 104 ALA A C 1
ATOM 814 O O . ALA A 1 104 ? -7.928 -3.843 -10.147 1.00 97.50 104 ALA A O 1
ATOM 815 N N . ILE A 1 105 ? -10.137 -4.158 -9.814 1.00 98.19 105 ILE A N 1
ATOM 816 C CA . ILE A 1 105 ? -10.381 -4.880 -11.072 1.00 98.19 105 ILE A CA 1
ATOM 817 C C . ILE A 1 105 ? -9.966 -4.008 -12.260 1.00 98.19 105 ILE A C 1
ATOM 819 O O . ILE A 1 105 ? -9.214 -4.467 -13.118 1.00 98.19 105 ILE A O 1
ATOM 823 N N . LEU A 1 106 ? -10.389 -2.739 -12.280 1.00 97.44 106 LEU A N 1
ATOM 824 C CA . LEU A 1 106 ? -10.014 -1.795 -13.333 1.00 97.44 106 LEU A CA 1
ATOM 825 C C . LEU A 1 106 ? -8.494 -1.590 -13.415 1.00 97.44 106 LEU A C 1
ATOM 827 O O . LEU A 1 106 ? -7.922 -1.693 -14.495 1.00 97.44 106 LEU A O 1
ATOM 831 N N . VAL A 1 107 ? -7.826 -1.324 -12.290 1.00 95.69 107 VAL A N 1
ATOM 832 C CA . VAL A 1 107 ? -6.373 -1.088 -12.240 1.00 95.69 107 VAL A CA 1
ATOM 833 C C . VAL A 1 107 ? -5.591 -2.320 -12.701 1.00 95.69 107 VAL A C 1
ATOM 835 O O . VAL A 1 107 ? -4.635 -2.180 -13.461 1.00 95.69 107 VAL A O 1
ATOM 838 N N . ILE A 1 108 ? -6.007 -3.522 -12.294 1.00 96.50 108 ILE A N 1
ATOM 839 C CA . ILE A 1 108 ? -5.388 -4.785 -12.719 1.00 96.50 108 ILE A CA 1
ATOM 840 C C . ILE A 1 108 ? -5.611 -5.016 -14.218 1.00 96.50 108 ILE A C 1
ATOM 842 O O . ILE A 1 108 ? -4.663 -5.338 -14.933 1.00 96.50 108 ILE A O 1
ATOM 846 N N . ALA A 1 109 ? -6.831 -4.800 -14.716 1.00 97.00 109 ALA A N 1
ATOM 847 C CA . ALA A 1 109 ? -7.144 -4.940 -16.135 1.00 97.00 109 ALA A CA 1
ATOM 848 C C . ALA A 1 109 ? -6.333 -3.957 -16.994 1.00 97.00 109 ALA A C 1
ATOM 850 O O . ALA A 1 109 ? -5.749 -4.351 -18.002 1.00 97.00 109 ALA A O 1
ATOM 851 N N . VAL A 1 110 ? -6.223 -2.694 -16.571 1.00 95.19 110 VAL A N 1
ATOM 852 C CA . VAL A 1 110 ? -5.420 -1.684 -17.272 1.00 95.19 110 VAL A CA 1
ATOM 853 C C . VAL A 1 110 ? -3.932 -2.024 -17.210 1.00 95.19 110 VAL A C 1
ATOM 855 O O . VAL A 1 110 ? -3.256 -1.910 -18.226 1.00 95.19 110 VAL A O 1
ATOM 858 N N . ALA A 1 111 ? -3.409 -2.503 -16.079 1.00 93.06 111 ALA A N 1
ATOM 859 C CA . ALA A 1 111 ? -2.023 -2.970 -16.010 1.00 93.06 111 ALA A CA 1
ATOM 860 C C . ALA A 1 111 ? -1.746 -4.124 -16.988 1.00 93.06 111 ALA A C 1
ATOM 862 O O . ALA A 1 111 ? -0.686 -4.172 -17.607 1.00 93.06 111 ALA A O 1
ATOM 863 N N . ALA A 1 112 ? -2.703 -5.038 -17.156 1.00 94.25 112 ALA A N 1
ATOM 864 C CA . ALA A 1 112 ? -2.558 -6.183 -18.045 1.00 94.25 112 ALA A CA 1
ATOM 865 C C . ALA A 1 112 ? -2.689 -5.817 -19.532 1.00 94.25 112 ALA A C 1
ATOM 867 O O . ALA A 1 112 ? -1.986 -6.399 -20.358 1.00 94.25 112 ALA A O 1
ATOM 868 N N . LEU A 1 113 ? -3.576 -4.877 -19.875 1.00 93.81 113 LEU A N 1
ATOM 869 C CA . LEU A 1 113 ? -4.017 -4.641 -21.256 1.00 93.81 113 LEU A CA 1
ATOM 870 C C . LEU A 1 113 ? -3.530 -3.324 -21.865 1.00 93.81 113 LEU A C 1
ATOM 872 O O . LEU A 1 113 ? -3.514 -3.206 -23.089 1.00 93.81 113 LEU A O 1
ATOM 876 N N . ALA A 1 114 ? -3.145 -2.332 -21.058 1.00 90.19 114 ALA A N 1
ATOM 877 C CA . ALA A 1 114 ? -2.783 -1.024 -21.590 1.00 90.19 114 ALA A CA 1
ATOM 878 C C . ALA A 1 114 ? -1.551 -1.098 -22.511 1.00 90.19 114 ALA A C 1
ATOM 880 O O . ALA A 1 114 ? -0.606 -1.862 -22.249 1.00 90.19 114 ALA A O 1
ATOM 881 N N . PRO A 1 115 ? -1.541 -0.289 -23.586 1.00 85.25 115 PRO A N 1
ATOM 882 C CA . PRO A 1 115 ? -0.409 -0.227 -24.490 1.00 85.25 115 PRO A CA 1
ATOM 883 C C . PRO A 1 115 ? 0.817 0.327 -23.764 1.00 85.25 115 PRO A C 1
ATOM 885 O O . PRO A 1 115 ? 0.720 1.209 -22.908 1.00 85.25 115 PRO A O 1
ATOM 888 N N . VAL A 1 116 ? 1.980 -0.199 -24.133 1.00 84.75 116 VAL A N 1
ATOM 889 C CA . VAL A 1 116 ? 3.264 0.362 -23.717 1.00 84.75 116 VAL A CA 1
ATOM 890 C C . VAL A 1 116 ? 3.592 1.489 -24.685 1.00 84.75 116 VAL A C 1
ATOM 892 O O . VAL A 1 116 ? 3.789 1.236 -25.870 1.00 84.75 116 VAL A O 1
ATOM 895 N N . SER A 1 117 ? 3.627 2.724 -24.191 1.00 80.44 117 SER A N 1
ATOM 896 C CA . SER A 1 117 ? 3.857 3.904 -25.031 1.00 80.44 117 SER A CA 1
ATOM 897 C C . SER A 1 117 ? 5.339 4.122 -25.324 1.00 80.44 117 SER A C 1
ATOM 899 O O . SER A 1 117 ? 5.683 4.552 -26.420 1.00 80.44 117 SER A O 1
ATOM 901 N N . ASN A 1 118 ? 6.217 3.805 -24.367 1.00 76.81 118 ASN A N 1
ATOM 902 C CA . ASN A 1 118 ? 7.659 3.980 -24.518 1.00 76.81 118 ASN A CA 1
ATOM 903 C C . ASN A 1 118 ? 8.436 2.810 -23.883 1.00 76.81 118 ASN A C 1
ATOM 905 O O . ASN A 1 118 ? 8.749 2.845 -22.692 1.00 76.81 118 ASN A O 1
ATOM 909 N N . PRO A 1 119 ? 8.758 1.754 -24.652 1.00 75.25 119 PRO A N 1
ATOM 910 C CA . PRO A 1 119 ? 9.479 0.592 -24.133 1.00 75.25 119 PRO A CA 1
ATOM 911 C C . PRO A 1 119 ? 10.894 0.908 -23.625 1.00 75.25 119 PRO A C 1
ATOM 913 O O . PRO A 1 119 ? 11.387 0.225 -22.731 1.00 75.25 119 PRO A O 1
ATOM 916 N N . ALA A 1 120 ? 11.545 1.950 -24.156 1.00 75.62 120 ALA A N 1
ATOM 917 C CA . ALA A 1 120 ? 12.891 2.343 -23.732 1.00 75.62 120 ALA A CA 1
ATOM 918 C C . ALA A 1 120 ? 12.931 2.818 -22.269 1.00 75.62 120 ALA A C 1
ATOM 920 O O . ALA A 1 120 ? 13.960 2.729 -21.602 1.00 75.62 120 ALA A O 1
ATOM 921 N N . GLU A 1 121 ? 11.798 3.274 -21.734 1.00 75.75 121 GLU A N 1
ATOM 922 C CA . GLU A 1 121 ? 11.696 3.743 -20.353 1.00 75.75 121 GLU A CA 1
ATOM 923 C C . GLU A 1 121 ? 11.627 2.615 -19.325 1.00 75.75 121 GLU A C 1
ATOM 925 O O . GLU A 1 121 ? 11.804 2.874 -18.135 1.00 75.75 121 GLU A O 1
ATOM 930 N N . PHE A 1 122 ? 11.454 1.356 -19.745 1.00 74.94 122 PHE A N 1
ATOM 931 C CA . PHE A 1 122 ? 11.569 0.233 -18.816 1.00 74.94 122 PHE A CA 1
ATOM 932 C C . PHE A 1 122 ? 12.942 0.192 -18.151 1.00 74.94 122 PHE A C 1
ATOM 934 O O . PHE A 1 122 ? 13.012 -0.074 -16.957 1.00 74.94 122 PHE A O 1
ATOM 941 N N . ALA A 1 123 ? 14.008 0.566 -18.864 1.00 70.31 123 ALA A N 1
ATOM 942 C CA . ALA A 1 123 ? 15.363 0.620 -18.317 1.00 70.31 123 ALA A CA 1
ATOM 943 C C . ALA A 1 123 ? 15.500 1.569 -17.108 1.00 70.31 123 ALA A C 1
ATOM 945 O O . ALA A 1 123 ? 16.388 1.383 -16.281 1.00 70.31 123 ALA A O 1
ATOM 946 N N . GLN A 1 124 ? 14.609 2.557 -16.976 1.00 70.00 124 GLN A N 1
ATOM 947 C CA . GLN A 1 124 ? 14.583 3.489 -15.843 1.00 70.00 124 GLN A CA 1
ATOM 948 C C . GLN A 1 124 ? 13.752 2.969 -14.656 1.00 70.00 124 GLN A C 1
ATOM 950 O O . GLN A 1 124 ? 13.751 3.560 -13.576 1.00 70.00 124 GLN A O 1
ATOM 955 N N . GLY A 1 125 ? 13.044 1.855 -14.846 1.00 69.31 125 GLY A N 1
ATOM 956 C CA . GLY A 1 125 ? 12.142 1.264 -13.874 1.00 69.31 125 GLY A CA 1
ATOM 957 C C . GLY A 1 125 ? 10.818 2.018 -13.696 1.00 69.31 125 GLY A C 1
ATOM 958 O O . GLY A 1 125 ? 10.620 3.134 -14.176 1.00 69.31 125 GLY A O 1
ATOM 959 N N . PRO A 1 126 ? 9.859 1.416 -12.974 1.00 60.12 126 PRO A N 1
ATOM 960 C CA . PRO A 1 126 ? 8.522 1.972 -12.742 1.00 60.12 126 PRO A CA 1
ATOM 961 C C . PRO A 1 126 ? 8.529 3.206 -11.840 1.00 60.12 126 PRO A C 1
ATOM 963 O O . PRO A 1 126 ? 7.522 3.903 -11.724 1.00 60.12 126 PRO A O 1
ATOM 966 N N . ILE A 1 127 ? 9.675 3.480 -11.222 1.00 60.28 127 ILE A N 1
ATOM 967 C CA . ILE A 1 127 ? 9.868 4.522 -10.228 1.00 60.28 127 ILE A CA 1
ATOM 968 C C . ILE A 1 127 ? 9.777 5.917 -10.881 1.00 60.28 127 ILE A C 1
ATOM 970 O O . ILE A 1 127 ? 9.341 6.867 -10.241 1.00 60.28 127 ILE A O 1
ATOM 974 N N . VAL A 1 128 ? 10.015 6.033 -12.196 1.00 55.12 128 VAL A N 1
ATOM 975 C CA . VAL A 1 128 ? 9.889 7.291 -12.959 1.00 55.12 128 VAL A CA 1
ATOM 976 C C . VAL A 1 128 ? 8.446 7.551 -13.429 1.00 55.12 128 VAL A C 1
ATOM 978 O O . VAL A 1 128 ? 8.185 7.850 -14.591 1.00 55.12 128 VAL A O 1
ATOM 981 N N . GLY A 1 129 ? 7.473 7.430 -12.521 1.00 58.44 129 GLY A N 1
ATOM 982 C CA . GLY A 1 129 ? 6.136 8.015 -12.692 1.00 58.44 129 GLY A CA 1
ATOM 983 C C . GLY A 1 129 ? 5.269 7.436 -13.814 1.00 58.44 129 GLY A C 1
ATOM 984 O O . GLY A 1 129 ? 4.528 8.187 -14.442 1.00 58.44 129 GLY A O 1
ATOM 985 N N . TYR A 1 130 ? 5.328 6.122 -14.051 1.00 68.81 130 TYR A N 1
ATOM 986 C CA . TYR A 1 130 ? 4.454 5.424 -15.011 1.00 68.81 130 TYR A CA 1
ATOM 987 C C . TYR A 1 130 ? 4.587 5.882 -16.470 1.00 68.81 130 TYR A C 1
ATOM 989 O O . TYR A 1 130 ? 3.684 5.633 -17.266 1.00 68.81 130 TYR A O 1
ATOM 997 N N . ARG A 1 131 ? 5.687 6.543 -16.845 1.00 73.81 131 ARG A N 1
ATOM 998 C CA . ARG A 1 131 ? 5.848 7.113 -18.191 1.00 73.81 131 ARG A CA 1
ATOM 999 C C . ARG A 1 131 ? 5.751 6.063 -19.313 1.00 73.81 131 ARG A C 1
ATOM 1001 O O . ARG A 1 131 ? 5.120 6.327 -20.334 1.00 73.81 131 ARG A O 1
ATOM 1008 N N . ALA A 1 132 ? 6.201 4.830 -19.058 1.00 79.94 132 ALA A N 1
ATOM 1009 C CA . ALA A 1 132 ? 6.060 3.718 -20.001 1.00 79.94 132 ALA A CA 1
ATOM 1010 C C . ALA A 1 132 ? 4.593 3.284 -20.227 1.00 79.94 132 ALA A C 1
ATOM 1012 O O . ALA A 1 132 ? 4.272 2.705 -21.267 1.00 79.94 132 ALA A O 1
ATOM 1013 N N . MET A 1 133 ? 3.703 3.543 -19.257 1.00 86.19 133 MET A N 1
ATOM 1014 C CA . MET A 1 133 ? 2.281 3.166 -19.266 1.00 86.19 133 MET A CA 1
ATOM 1015 C C . MET A 1 133 ? 1.408 4.287 -18.656 1.00 86.19 133 MET A C 1
ATOM 1017 O O . MET A 1 133 ? 0.864 4.133 -17.556 1.00 86.19 133 MET A O 1
ATOM 1021 N N . PRO A 1 134 ? 1.228 5.425 -19.352 1.00 86.75 134 PRO A N 1
ATOM 1022 C CA . PRO A 1 134 ? 0.597 6.621 -18.783 1.00 86.75 134 PRO A CA 1
ATOM 1023 C C . PRO A 1 134 ? -0.876 6.406 -18.408 1.00 86.75 134 PRO A C 1
ATOM 1025 O O . PRO A 1 134 ? -1.345 6.926 -17.395 1.00 86.75 134 PRO A O 1
ATOM 1028 N N . VAL A 1 135 ? -1.595 5.576 -19.174 1.00 90.38 135 VAL A N 1
ATOM 1029 C CA . VAL A 1 135 ? -2.988 5.198 -18.878 1.00 90.38 135 VAL A CA 1
ATOM 1030 C C . VAL A 1 135 ? -3.086 4.492 -17.525 1.00 90.38 135 VAL A C 1
ATOM 1032 O O . VAL A 1 135 ? -3.990 4.794 -16.747 1.00 90.38 135 VAL A O 1
ATOM 1035 N N . PHE A 1 136 ? -2.131 3.607 -17.203 1.00 90.56 136 PHE A N 1
ATOM 1036 C CA . PHE A 1 136 ? -2.060 2.994 -15.876 1.00 90.56 136 PHE A CA 1
ATOM 1037 C C . PHE A 1 136 ? -1.859 4.059 -14.797 1.00 90.56 136 PHE A C 1
ATOM 1039 O O . PHE A 1 136 ? -2.571 4.057 -13.795 1.00 90.56 136 PHE A O 1
ATOM 1046 N N . GLY A 1 137 ? -0.926 4.990 -15.016 1.00 86.88 137 GLY A N 1
ATOM 1047 C CA . GLY A 1 137 ? -0.657 6.078 -14.079 1.00 86.88 137 GLY A CA 1
ATOM 1048 C C . GLY A 1 137 ? -1.906 6.893 -13.737 1.00 86.88 137 GLY A C 1
ATOM 1049 O O . GLY A 1 137 ? -2.124 7.194 -12.565 1.00 86.88 137 GLY A O 1
ATOM 1050 N N . ALA A 1 138 ? -2.755 7.178 -14.728 1.00 88.81 138 ALA A N 1
ATOM 1051 C CA . ALA A 1 138 ? -4.019 7.884 -14.526 1.00 88.81 138 ALA A CA 1
ATOM 1052 C C . ALA A 1 138 ? -5.026 7.071 -13.692 1.00 88.81 138 ALA A C 1
ATOM 1054 O O . ALA A 1 138 ? -5.606 7.596 -12.741 1.00 88.81 138 ALA A O 1
ATOM 1055 N N . VAL A 1 139 ? -5.219 5.780 -13.990 1.00 93.38 139 VAL A N 1
ATOM 1056 C CA . VAL A 1 139 ? -6.195 4.954 -13.249 1.00 93.38 139 VAL A CA 1
ATOM 1057 C C . VAL A 1 139 ? -5.701 4.537 -11.864 1.00 93.38 139 VAL A C 1
ATOM 1059 O O . VAL A 1 139 ? -6.509 4.352 -10.955 1.00 93.38 139 VAL A O 1
ATOM 1062 N N . ALA A 1 140 ? -4.386 4.439 -11.656 1.00 91.62 140 ALA A N 1
ATOM 1063 C CA . ALA A 1 140 ? -3.795 4.088 -10.367 1.00 91.62 140 ALA A CA 1
ATOM 1064 C C . ALA A 1 140 ? -4.124 5.115 -9.269 1.00 91.62 140 ALA A C 1
ATOM 1066 O O . ALA A 1 140 ? -4.100 4.780 -8.081 1.00 91.62 140 ALA A O 1
ATOM 1067 N N . TRP A 1 141 ? -4.479 6.351 -9.639 1.00 91.06 141 TRP A N 1
ATOM 1068 C CA . TRP A 1 141 ? -4.914 7.387 -8.696 1.00 91.06 141 TRP A CA 1
ATOM 1069 C C . TRP A 1 141 ? -6.209 7.017 -7.977 1.00 91.06 141 TRP A C 1
ATOM 1071 O O . TRP A 1 141 ? -6.375 7.377 -6.813 1.00 91.06 141 TRP A O 1
ATOM 1081 N N . LEU A 1 142 ? -7.075 6.221 -8.608 1.00 94.44 142 LEU A N 1
ATOM 1082 C CA . LEU A 1 142 ? -8.293 5.721 -7.974 1.00 94.44 142 LEU A CA 1
ATOM 1083 C C . LEU A 1 142 ? -7.973 4.890 -6.725 1.00 94.44 142 LEU A C 1
ATOM 1085 O O . LEU A 1 142 ? -8.659 5.000 -5.715 1.00 94.44 142 LEU A O 1
ATOM 1089 N N . GLN A 1 143 ? -6.902 4.103 -6.749 1.00 94.31 143 GLN A N 1
ATOM 1090 C CA . GLN A 1 143 ? -6.476 3.321 -5.589 1.00 94.31 143 GLN A CA 1
ATOM 1091 C C . GLN A 1 143 ? -5.609 4.141 -4.633 1.00 94.31 143 GLN A C 1
ATOM 1093 O O . GLN A 1 143 ? -5.847 4.180 -3.426 1.00 94.31 143 GLN A O 1
ATOM 1098 N N . THR A 1 144 ? -4.610 4.831 -5.179 1.00 92.69 144 THR A N 1
ATOM 1099 C CA . THR A 1 144 ? -3.571 5.494 -4.381 1.00 92.69 144 THR A CA 1
ATOM 1100 C C . THR A 1 144 ? -4.056 6.769 -3.697 1.00 92.69 144 THR A C 1
ATOM 1102 O O . THR A 1 144 ? -3.827 6.929 -2.501 1.00 92.69 144 THR A O 1
ATOM 1105 N N . VAL A 1 145 ? -4.770 7.654 -4.399 1.00 93.12 145 VAL A N 1
ATOM 1106 C CA . VAL A 1 145 ? -5.258 8.918 -3.822 1.00 93.12 145 VAL A CA 1
ATOM 1107 C C . VAL A 1 145 ? -6.413 8.652 -2.866 1.00 93.12 145 VAL A C 1
ATOM 1109 O O . VAL A 1 145 ? -6.387 9.115 -1.728 1.00 93.12 145 VAL A O 1
ATOM 1112 N N . ALA A 1 146 ? -7.404 7.862 -3.287 1.00 95.44 146 ALA A N 1
ATOM 1113 C CA . ALA A 1 146 ? -8.532 7.528 -2.420 1.00 95.44 146 ALA A CA 1
ATOM 1114 C C . ALA A 1 146 ? -8.076 6.738 -1.182 1.00 95.44 146 ALA A C 1
ATOM 1116 O O . ALA A 1 146 ? -8.528 7.020 -0.073 1.00 95.44 146 ALA A O 1
ATOM 1117 N N . GLY A 1 147 ? -7.138 5.800 -1.357 1.00 95.50 147 GLY A N 1
ATOM 1118 C CA . GLY A 1 147 ? -6.501 5.072 -0.263 1.00 95.50 147 GLY A CA 1
ATOM 1119 C C . GLY A 1 147 ? -5.752 5.992 0.696 1.00 95.50 147 GLY A C 1
ATOM 1120 O O . GLY A 1 147 ? -5.968 5.904 1.901 1.00 95.5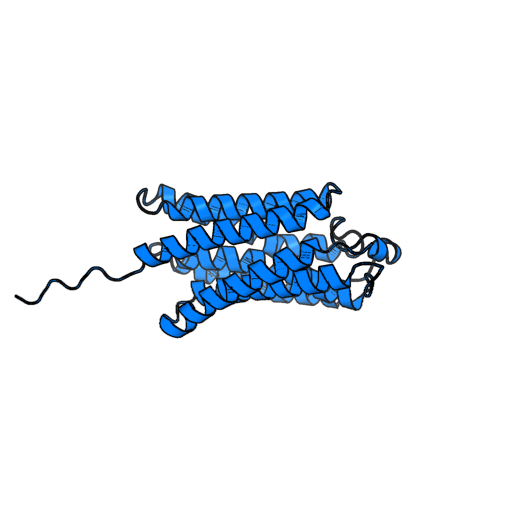0 147 GLY A O 1
ATOM 1121 N N . ALA A 1 148 ? -4.945 6.929 0.187 1.00 95.12 148 ALA A N 1
ATOM 1122 C CA . ALA A 1 148 ? -4.241 7.909 1.015 1.00 95.12 148 ALA A CA 1
ATOM 1123 C C . ALA A 1 148 ? -5.210 8.815 1.791 1.00 95.12 148 ALA A C 1
ATOM 1125 O O . ALA A 1 148 ? -5.014 9.030 2.985 1.00 95.12 148 ALA A O 1
ATOM 1126 N N . ILE A 1 149 ? -6.291 9.290 1.162 1.00 96.94 149 ILE A N 1
ATOM 1127 C CA . ILE A 1 149 ? -7.331 10.085 1.836 1.00 96.94 149 ILE A CA 1
ATOM 1128 C C . ILE A 1 149 ? -7.998 9.268 2.945 1.00 96.94 149 ILE A C 1
ATOM 1130 O O . ILE A 1 149 ? -8.115 9.749 4.072 1.00 96.94 149 ILE A O 1
ATOM 1134 N N . ALA A 1 150 ? -8.410 8.032 2.655 1.00 96.69 150 ALA A N 1
ATOM 1135 C CA . ALA A 1 150 ? -9.023 7.149 3.643 1.00 96.69 150 ALA A CA 1
ATOM 1136 C C . ALA A 1 150 ? -8.061 6.838 4.796 1.00 96.69 150 ALA A C 1
ATOM 1138 O O . ALA A 1 150 ? -8.466 6.831 5.956 1.00 96.69 150 ALA A O 1
ATOM 1139 N N . PHE A 1 151 ? -6.781 6.634 4.493 1.00 95.75 151 PHE A N 1
ATOM 1140 C CA . PHE A 1 151 ? -5.779 6.277 5.482 1.00 95.75 151 PHE A CA 1
ATOM 1141 C C . PHE A 1 151 ? -5.404 7.464 6.380 1.00 95.75 151 PHE A C 1
ATOM 1143 O O . PHE A 1 151 ? -5.511 7.382 7.607 1.00 95.75 151 PHE A O 1
ATOM 1150 N N . ILE A 1 152 ? -5.038 8.597 5.772 1.00 97.31 152 ILE A N 1
ATOM 1151 C CA . ILE A 1 152 ? -4.631 9.816 6.477 1.00 97.31 152 ILE A CA 1
ATOM 1152 C C . ILE A 1 152 ? -5.832 10.447 7.171 1.00 97.31 152 ILE A C 1
ATOM 1154 O O . ILE A 1 152 ? -5.829 10.634 8.389 1.00 97.31 152 ILE A O 1
ATOM 1158 N N . GLY A 1 153 ? -6.884 10.735 6.406 1.00 96.50 153 GLY A N 1
ATOM 1159 C CA . GLY A 1 153 ? -8.113 11.320 6.925 1.00 96.50 153 GLY A CA 1
ATOM 1160 C C . GLY A 1 153 ? -8.763 10.413 7.960 1.00 96.50 153 GLY A C 1
ATOM 1161 O O . GLY A 1 153 ? -9.242 10.899 8.983 1.00 96.50 153 GLY A O 1
ATOM 1162 N N . GLY A 1 154 ? -8.708 9.094 7.759 1.00 94.50 154 GLY A N 1
ATOM 1163 C CA . GLY A 1 154 ? -9.253 8.142 8.712 1.00 94.50 154 GLY A CA 1
ATOM 1164 C C . GLY A 1 154 ? -8.502 8.116 10.044 1.00 94.50 154 GLY A C 1
ATOM 1165 O O . GLY A 1 154 ? -9.121 8.110 11.115 1.00 94.50 154 GLY A O 1
ATOM 1166 N N . GLY A 1 155 ? -7.171 8.186 9.996 1.00 94.25 155 GLY A N 1
ATOM 1167 C CA . GLY A 1 155 ? -6.325 8.308 11.181 1.00 94.25 155 GLY A CA 1
ATOM 1168 C C . GLY A 1 155 ? -6.550 9.617 11.948 1.00 94.25 155 GLY A C 1
ATOM 1169 O O . GLY A 1 155 ? -6.747 9.604 13.171 1.00 94.25 155 GLY A O 1
ATOM 1170 N N . VAL A 1 156 ? -6.605 10.746 11.231 1.00 96.25 156 VAL A N 1
ATOM 1171 C CA . VAL A 1 156 ? -6.902 12.067 11.816 1.00 96.25 156 VAL A CA 1
ATOM 1172 C C . VAL A 1 156 ? -8.290 12.071 12.449 1.00 96.25 156 VAL A C 1
ATOM 1174 O O . VAL A 1 156 ? -8.428 12.452 13.611 1.00 96.25 156 VAL A O 1
ATOM 1177 N N . TYR A 1 157 ? -9.305 11.585 11.729 1.00 95.12 157 TYR A N 1
ATOM 1178 C CA . TYR A 1 157 ? -10.681 11.514 12.216 1.00 95.12 157 TYR A CA 1
ATOM 1179 C C . TYR A 1 157 ? -10.794 10.681 13.495 1.00 95.12 157 TYR A C 1
ATOM 1181 O O . TYR A 1 157 ? -11.444 11.107 14.449 1.00 95.12 157 TYR A O 1
ATOM 1189 N N . THR A 1 158 ? -10.117 9.530 13.543 1.00 91.62 158 THR A N 1
ATOM 1190 C CA . THR A 1 158 ? -10.114 8.643 14.715 1.00 91.62 158 THR A CA 1
ATOM 1191 C C . THR A 1 158 ? -9.629 9.370 15.967 1.00 91.62 158 THR A C 1
ATOM 1193 O O . THR A 1 158 ? -10.288 9.314 17.003 1.00 91.62 158 THR A O 1
ATOM 1196 N N . THR A 1 159 ? -8.511 10.093 15.859 1.00 91.19 159 THR A N 1
ATOM 1197 C CA . THR A 1 159 ? -7.943 10.842 16.991 1.00 91.19 159 THR A CA 1
ATOM 1198 C C . THR A 1 159 ? -8.769 12.080 17.327 1.00 91.19 159 THR A C 1
ATOM 1200 O O . THR A 1 159 ? -8.918 12.432 18.493 1.00 91.19 159 THR A O 1
ATOM 1203 N N . TRP A 1 160 ? -9.289 12.776 16.313 1.00 92.75 160 TRP A N 1
ATOM 1204 C CA . TRP A 1 160 ? -10.100 13.974 16.513 1.00 92.75 160 TRP A CA 1
ATOM 1205 C C . TRP A 1 160 ? -11.382 13.659 17.280 1.00 92.75 160 TRP A C 1
ATOM 1207 O O . TRP A 1 160 ? -11.716 14.372 18.225 1.00 92.75 160 TRP A O 1
ATOM 1217 N N . LYS A 1 161 ? -12.057 12.566 16.905 1.00 91.75 161 LYS A N 1
ATOM 1218 C CA . LYS A 1 161 ? -13.286 12.118 17.553 1.00 91.75 161 LYS A CA 1
ATOM 1219 C C . LYS A 1 161 ? -13.052 11.606 18.973 1.00 91.75 161 LYS A C 1
ATOM 1221 O O . LYS A 1 161 ? -13.864 11.865 19.854 1.00 91.75 161 LYS A O 1
ATOM 1226 N N . ASP A 1 162 ? -11.975 10.858 19.185 1.00 87.44 162 ASP A N 1
ATOM 1227 C CA . ASP A 1 162 ? -11.624 10.302 20.487 1.00 87.44 162 ASP A CA 1
ATOM 1228 C C . ASP A 1 162 ? -10.126 10.494 20.736 1.00 87.44 162 ASP A C 1
ATOM 1230 O O . ASP A 1 162 ? -9.276 9.770 20.210 1.00 87.44 162 ASP A O 1
ATOM 1234 N N . ARG A 1 163 ? -9.803 11.488 21.569 1.00 87.38 163 ARG A N 1
ATOM 1235 C CA . ARG A 1 163 ? -8.422 11.905 21.855 1.00 87.38 163 ARG A CA 1
ATOM 1236 C C . ARG A 1 163 ? -7.602 10.828 22.569 1.00 87.38 163 ARG A C 1
ATOM 1238 O O . ARG A 1 163 ? -6.373 10.918 22.573 1.00 87.38 163 ARG A O 1
ATOM 1245 N N . THR A 1 164 ? -8.250 9.812 23.142 1.00 85.62 164 THR A N 1
ATOM 1246 C CA . THR A 1 164 ? -7.567 8.653 23.738 1.00 85.62 164 THR A CA 1
ATOM 1247 C C . THR A 1 164 ? -6.986 7.727 22.665 1.00 85.62 164 THR A C 1
ATOM 1249 O O . THR A 1 164 ? -5.921 7.141 22.855 1.00 85.62 164 THR A O 1
ATOM 1252 N N . ARG A 1 165 ? -7.588 7.695 21.467 1.00 86.75 165 ARG A N 1
ATOM 1253 C CA . ARG A 1 165 ? -7.189 6.853 20.328 1.00 86.75 165 ARG A CA 1
ATOM 1254 C C . ARG A 1 165 ? -6.039 7.456 19.526 1.00 86.75 165 ARG A C 1
ATOM 1256 O O . ARG A 1 165 ? -6.105 7.591 18.304 1.00 86.75 165 ARG A O 1
ATOM 1263 N N . ARG A 1 166 ? -4.935 7.776 20.208 1.00 90.12 166 ARG A N 1
ATOM 1264 C CA . ARG A 1 166 ? -3.732 8.389 19.608 1.00 90.12 166 ARG A CA 1
ATOM 1265 C C . ARG A 1 166 ? -3.080 7.537 18.515 1.00 90.12 166 ARG A C 1
ATOM 1267 O O . ARG A 1 166 ? -2.289 8.059 17.735 1.00 90.12 166 ARG A O 1
ATOM 1274 N N . TYR A 1 167 ? -3.423 6.251 18.419 1.00 91.19 167 TYR A N 1
ATOM 1275 C CA . TYR A 1 167 ? -2.996 5.390 17.315 1.00 91.19 167 TYR A CA 1
ATOM 1276 C C . TYR A 1 167 ? -3.444 5.917 15.942 1.00 91.19 167 TYR A C 1
ATOM 1278 O O . TYR A 1 167 ? -2.770 5.658 14.948 1.00 91.19 167 TYR A O 1
ATOM 1286 N N . GLY A 1 168 ? -4.525 6.704 15.876 1.00 92.06 168 GLY A N 1
ATOM 1287 C CA . GLY A 1 168 ? -4.959 7.344 14.636 1.00 92.06 168 GLY A CA 1
ATOM 1288 C C . GLY A 1 168 ? -3.905 8.294 14.054 1.00 92.06 168 GLY A C 1
ATOM 1289 O O . GLY A 1 168 ? -3.743 8.352 12.839 1.00 92.06 168 GLY A O 1
ATOM 1290 N N . LEU A 1 169 ? -3.113 8.969 14.895 1.00 94.31 169 LEU A N 1
ATOM 1291 C CA . LEU A 1 169 ? -2.007 9.815 14.431 1.00 94.31 169 LEU A CA 1
ATOM 1292 C C . LEU A 1 169 ? -0.871 8.999 13.812 1.00 94.31 169 LEU A C 1
ATOM 1294 O O . LEU A 1 169 ? -0.237 9.471 12.876 1.00 94.31 169 LEU A O 1
ATOM 1298 N N . LEU A 1 170 ? -0.632 7.775 14.293 1.00 95.31 170 LEU A N 1
ATOM 1299 C CA . LEU A 1 170 ? 0.360 6.876 13.696 1.00 95.31 170 LEU A CA 1
ATOM 1300 C C . LEU A 1 170 ? -0.089 6.412 12.308 1.00 95.31 170 LEU A C 1
ATOM 1302 O O . LEU A 1 170 ? 0.722 6.385 11.390 1.00 95.31 170 LEU A O 1
ATOM 1306 N N . PHE A 1 171 ? -1.381 6.130 12.122 1.00 94.19 171 PHE A N 1
ATOM 1307 C CA . PHE A 1 171 ? -1.934 5.861 10.792 1.00 94.19 171 PHE A CA 1
ATOM 1308 C C . PHE A 1 171 ? -1.832 7.073 9.868 1.00 94.19 171 PHE A C 1
ATOM 1310 O O . PHE A 1 171 ? -1.392 6.936 8.730 1.00 94.19 171 PHE A O 1
ATOM 1317 N N . ALA A 1 172 ? -2.159 8.268 10.367 1.00 96.00 172 ALA A N 1
ATOM 1318 C CA . ALA A 1 172 ? -2.021 9.490 9.586 1.00 96.00 172 ALA A CA 1
ATOM 1319 C C . ALA A 1 172 ? -0.565 9.743 9.168 1.00 96.00 172 ALA A C 1
ATOM 1321 O O . ALA A 1 172 ? -0.298 9.992 7.995 1.00 96.00 172 ALA A O 1
ATOM 1322 N N . LEU A 1 173 ? 0.379 9.607 10.103 1.00 97.00 173 LEU A N 1
ATOM 1323 C CA . LEU A 1 173 ? 1.805 9.747 9.831 1.00 97.00 173 LEU A CA 1
ATOM 1324 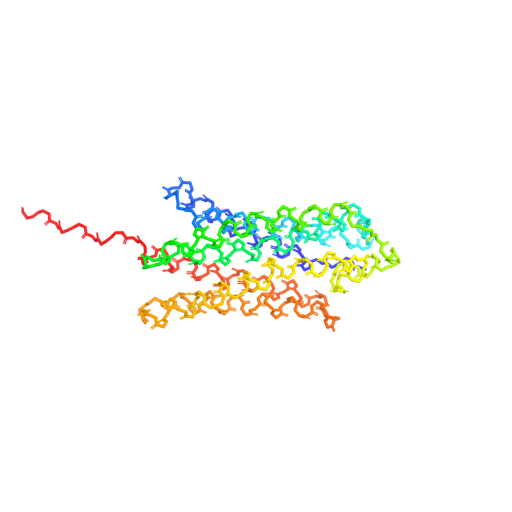C C . LEU A 1 173 ? 2.295 8.692 8.832 1.00 97.00 173 LEU A C 1
ATOM 1326 O O . LEU A 1 173 ? 2.977 9.039 7.875 1.00 97.00 173 LEU A O 1
ATOM 1330 N N . GLY A 1 174 ? 1.909 7.425 9.008 1.00 94.19 174 GLY A N 1
ATOM 1331 C CA . GLY A 1 174 ? 2.224 6.352 8.065 1.00 94.19 174 GLY A CA 1
ATOM 1332 C C . GLY A 1 174 ? 1.722 6.658 6.652 1.00 94.19 174 GLY A C 1
ATOM 1333 O O . GLY A 1 174 ? 2.484 6.559 5.694 1.00 94.19 174 GLY A O 1
ATOM 1334 N N . GLY A 1 175 ? 0.472 7.112 6.515 1.00 93.94 175 GLY A N 1
ATOM 1335 C CA . GLY A 1 175 ? -0.103 7.494 5.224 1.00 93.94 175 GLY A CA 1
ATOM 1336 C C . GLY A 1 175 ? 0.598 8.687 4.570 1.00 93.94 175 GLY A C 1
ATOM 1337 O O . GLY A 1 175 ? 0.835 8.672 3.359 1.00 93.94 175 GLY A O 1
ATOM 1338 N N . ILE A 1 176 ? 0.996 9.688 5.361 1.00 96.38 176 ILE A N 1
ATOM 1339 C CA . ILE A 1 176 ? 1.806 10.815 4.880 1.00 96.38 176 ILE A CA 1
ATOM 1340 C C . ILE A 1 176 ? 3.155 10.304 4.368 1.00 96.38 176 ILE A C 1
A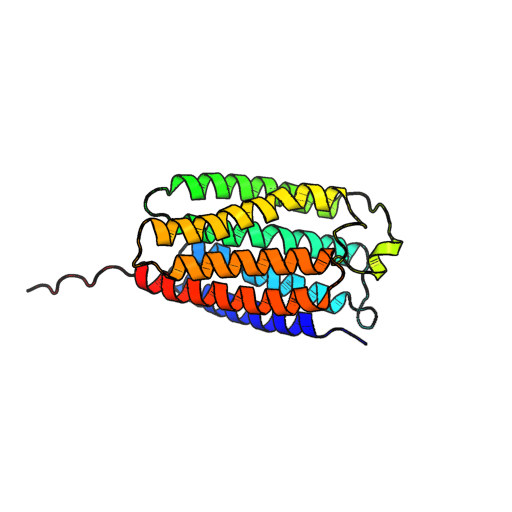TOM 1342 O O . ILE A 1 176 ? 3.546 10.646 3.256 1.00 96.38 176 ILE A O 1
ATOM 1346 N N . LEU A 1 177 ? 3.838 9.442 5.125 1.00 94.69 177 LEU A N 1
ATOM 1347 C CA . LEU A 1 177 ? 5.133 8.887 4.726 1.00 94.69 177 LEU A CA 1
ATOM 1348 C C . LEU A 1 177 ? 5.035 8.059 3.435 1.00 94.69 177 LEU A C 1
ATOM 1350 O O . LEU A 1 177 ? 5.854 8.255 2.542 1.00 94.69 177 LEU A O 1
ATOM 1354 N N . PHE A 1 178 ? 4.016 7.206 3.273 1.00 91.38 178 PHE A N 1
ATOM 1355 C CA . PHE A 1 178 ? 3.791 6.493 2.005 1.00 91.38 178 PHE A CA 1
ATOM 1356 C C . PHE A 1 178 ? 3.531 7.449 0.836 1.00 91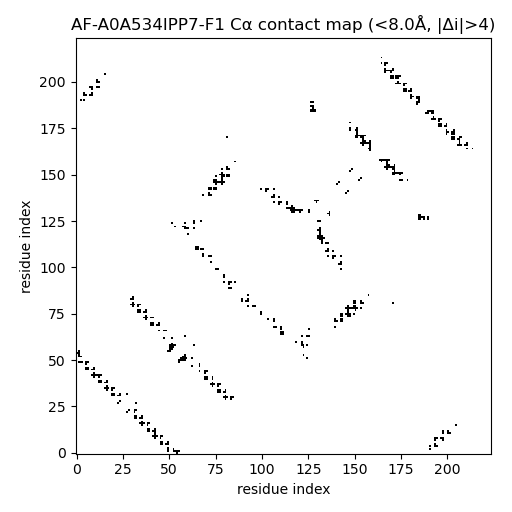.38 178 PHE A C 1
ATOM 1358 O O . PHE A 1 178 ? 4.016 7.222 -0.271 1.00 91.38 178 PHE A O 1
ATOM 1365 N N . THR A 1 179 ? 2.798 8.538 1.076 1.00 91.44 179 THR A N 1
ATOM 1366 C CA . THR A 1 179 ? 2.549 9.565 0.055 1.00 91.44 179 THR A CA 1
ATOM 1367 C C . THR A 1 179 ? 3.854 10.254 -0.347 1.00 91.44 179 THR A C 1
ATOM 1369 O O . THR A 1 179 ? 4.137 10.392 -1.536 1.00 91.44 179 THR A O 1
ATOM 1372 N N . VAL A 1 180 ? 4.689 10.623 0.630 1.00 91.50 180 VAL A N 1
ATOM 1373 C CA . VAL A 1 180 ? 6.016 11.217 0.403 1.00 91.50 180 VAL A CA 1
ATOM 1374 C C . VAL A 1 180 ? 6.937 10.252 -0.345 1.00 91.50 180 VAL A C 1
ATOM 1376 O O . VAL A 1 180 ? 7.590 10.678 -1.294 1.00 91.50 180 VAL A O 1
ATOM 1379 N N . ALA A 1 181 ? 6.946 8.960 0.000 1.00 88.19 181 ALA A N 1
ATOM 1380 C CA . ALA A 1 181 ? 7.676 7.941 -0.758 1.00 88.19 181 ALA A CA 1
ATOM 1381 C C . ALA A 1 181 ? 7.208 7.916 -2.222 1.00 88.19 181 ALA A C 1
ATOM 1383 O O . ALA A 1 181 ? 8.009 8.019 -3.149 1.00 88.19 181 ALA A O 1
ATOM 1384 N N . GLY A 1 182 ? 5.891 7.870 -2.445 1.00 83.25 182 GLY A N 1
ATOM 1385 C CA . GLY A 1 182 ? 5.304 7.934 -3.782 1.00 83.25 182 GLY A CA 1
ATOM 1386 C C . GLY A 1 182 ? 5.749 9.168 -4.574 1.00 83.25 182 GLY A C 1
ATOM 1387 O O . GLY A 1 182 ? 6.043 9.056 -5.761 1.00 83.25 182 GLY A O 1
ATOM 1388 N N . PHE A 1 183 ? 5.878 10.336 -3.943 1.00 83.75 183 PHE A N 1
ATOM 1389 C CA . PHE A 1 183 ? 6.423 11.523 -4.607 1.00 83.75 183 PHE A CA 1
ATOM 1390 C C . PHE A 1 183 ? 7.936 11.456 -4.834 1.00 83.75 183 PHE A C 1
ATOM 1392 O O . PHE A 1 183 ? 8.384 11.878 -5.898 1.00 83.75 183 PHE A O 1
ATOM 1399 N N . SER A 1 184 ? 8.721 10.893 -3.909 1.00 83.00 184 SER A N 1
ATOM 1400 C CA . SER A 1 184 ? 10.180 10.789 -4.066 1.00 83.00 184 SER A CA 1
ATOM 1401 C C . SER A 1 184 ? 10.557 10.006 -5.325 1.00 83.00 184 SER A C 1
ATOM 1403 O O . SER A 1 184 ? 11.479 10.396 -6.038 1.00 83.00 184 SER A O 1
ATOM 1405 N N . SER A 1 185 ? 9.784 8.963 -5.651 1.00 75.69 185 SER A N 1
ATOM 1406 C CA . SER A 1 185 ? 9.937 8.210 -6.899 1.00 75.69 185 SER A CA 1
ATOM 1407 C C . SER A 1 185 ? 9.806 9.103 -8.142 1.00 75.69 185 SER A C 1
ATOM 1409 O O . SER A 1 185 ? 10.692 9.140 -8.996 1.00 75.69 185 SER A O 1
ATOM 1411 N N . ARG A 1 186 ? 8.749 9.921 -8.186 1.00 75.31 186 ARG A N 1
ATOM 1412 C CA . ARG A 1 186 ? 8.415 10.812 -9.309 1.00 75.31 186 ARG A CA 1
ATOM 1413 C C . ARG A 1 186 ? 9.386 11.981 -9.458 1.00 75.31 186 ARG A C 1
ATOM 1415 O O . ARG A 1 186 ? 9.554 12.484 -10.564 1.00 75.31 186 ARG A O 1
ATOM 1422 N N . LEU A 1 187 ? 10.010 12.401 -8.359 1.00 78.19 187 LEU A N 1
ATOM 1423 C CA . LEU A 1 187 ? 11.007 13.473 -8.320 1.00 78.19 187 LEU A CA 1
ATOM 1424 C C . LEU A 1 187 ? 12.432 12.987 -8.644 1.00 78.19 187 LEU A C 1
ATOM 1426 O O . LEU A 1 187 ? 13.373 13.766 -8.540 1.00 78.19 187 LEU A O 1
ATOM 1430 N N . GLY A 1 188 ? 12.605 11.721 -9.043 1.00 74.94 188 GLY A N 1
ATOM 1431 C CA . GLY A 1 188 ? 13.903 11.179 -9.455 1.00 74.94 188 GLY A CA 1
ATOM 1432 C C . GLY A 1 188 ? 14.779 10.675 -8.305 1.00 74.94 188 GLY A C 1
ATOM 1433 O O . GLY A 1 188 ? 15.974 10.479 -8.505 1.00 74.94 188 GLY A O 1
ATOM 1434 N N . ALA A 1 189 ? 14.206 10.426 -7.121 1.00 79.06 189 ALA A N 1
ATOM 1435 C CA . ALA A 1 189 ? 14.892 9.842 -5.963 1.00 79.06 189 ALA A CA 1
ATOM 1436 C C . ALA A 1 189 ? 14.366 8.419 -5.655 1.00 79.06 189 ALA A C 1
ATOM 1438 O O . ALA A 1 189 ? 13.665 8.207 -4.655 1.00 79.06 189 ALA A O 1
ATOM 1439 N N . PRO A 1 190 ? 14.675 7.422 -6.510 1.00 75.25 190 PRO A N 1
ATOM 1440 C CA . PRO A 1 190 ? 14.121 6.075 -6.408 1.00 75.25 190 PRO A CA 1
ATOM 1441 C C . PRO A 1 190 ? 14.579 5.300 -5.168 1.00 75.25 190 PRO A C 1
ATOM 1443 O O . PRO A 1 190 ? 13.798 4.546 -4.599 1.00 75.25 190 PRO A O 1
ATOM 1446 N N . SER A 1 191 ? 15.805 5.515 -4.692 1.00 77.69 191 SER A N 1
ATOM 1447 C CA . SER A 1 191 ? 16.329 4.858 -3.484 1.00 77.69 191 SER A CA 1
ATOM 1448 C C . SER A 1 191 ? 15.594 5.304 -2.214 1.00 77.69 191 SER A C 1
ATOM 1450 O O . SER A 1 191 ? 15.286 4.492 -1.338 1.00 77.69 191 SER A O 1
ATOM 1452 N N . ALA A 1 192 ? 15.231 6.589 -2.136 1.00 84.19 192 ALA A N 1
ATOM 1453 C CA . ALA A 1 192 ? 14.475 7.148 -1.017 1.00 84.19 192 ALA A CA 1
ATOM 1454 C C . ALA A 1 192 ? 13.087 6.503 -0.877 1.00 84.19 192 ALA A C 1
ATOM 1456 O O . ALA A 1 192 ? 12.600 6.351 0.243 1.00 84.19 192 ALA A O 1
ATOM 1457 N N . PHE A 1 193 ? 12.478 6.063 -1.987 1.00 85.44 193 PHE A N 1
ATOM 1458 C CA . PHE A 1 193 ? 11.177 5.393 -1.970 1.00 85.44 193 PHE A CA 1
ATOM 1459 C C . PHE A 1 193 ? 11.195 4.177 -1.037 1.00 85.44 193 PHE A C 1
ATOM 1461 O O . PHE A 1 193 ? 10.348 4.084 -0.151 1.00 85.44 193 PHE A O 1
ATOM 1468 N N . PHE A 1 194 ? 12.169 3.274 -1.177 1.00 85.88 194 PHE A N 1
ATOM 1469 C CA . PHE A 1 194 ? 12.216 2.035 -0.389 1.00 85.88 194 PHE A CA 1
ATOM 1470 C C . PHE A 1 194 ? 12.465 2.299 1.096 1.00 85.88 194 PHE A C 1
ATOM 1472 O O . PHE A 1 194 ? 11.781 1.731 1.947 1.00 85.88 194 PHE A O 1
ATOM 1479 N N . VAL A 1 195 ? 13.381 3.216 1.416 1.00 88.12 195 VAL A N 1
ATOM 1480 C CA . VAL A 1 195 ? 13.681 3.581 2.808 1.00 88.12 195 VAL A CA 1
ATOM 1481 C C . VAL A 1 195 ? 12.454 4.197 3.483 1.00 88.12 195 VAL A C 1
ATOM 1483 O O . VAL A 1 195 ? 12.051 3.756 4.560 1.00 88.12 195 VAL A O 1
ATOM 1486 N N . ILE A 1 196 ? 11.811 5.173 2.836 1.00 91.06 196 ILE A N 1
ATOM 1487 C CA . ILE A 1 196 ? 10.628 5.842 3.391 1.00 91.06 196 ILE A CA 1
ATOM 1488 C C . ILE A 1 196 ? 9.460 4.854 3.505 1.00 91.06 196 ILE A C 1
ATOM 1490 O O . ILE A 1 196 ? 8.758 4.863 4.511 1.00 91.06 196 ILE A O 1
ATOM 1494 N N . THR A 1 197 ? 9.277 3.960 2.530 1.00 89.12 197 THR A N 1
ATOM 1495 C CA . THR A 1 197 ? 8.226 2.924 2.544 1.00 89.12 197 THR A CA 1
ATOM 1496 C C . THR A 1 197 ? 8.428 1.924 3.687 1.00 89.12 197 THR A C 1
ATOM 1498 O O . THR A 1 197 ? 7.459 1.548 4.354 1.00 89.12 197 THR A O 1
ATOM 1501 N N . ALA A 1 198 ? 9.672 1.528 3.978 1.00 88.56 198 ALA A N 1
ATOM 1502 C CA . ALA A 1 198 ? 9.989 0.673 5.120 1.00 88.56 198 ALA A CA 1
ATOM 1503 C C . ALA A 1 198 ? 9.660 1.369 6.455 1.00 88.56 198 ALA A C 1
ATOM 1505 O O . ALA A 1 198 ? 8.986 0.786 7.309 1.00 88.56 198 ALA A O 1
ATOM 1506 N N . ILE A 1 199 ? 10.045 2.643 6.606 1.00 92.94 199 ILE A N 1
ATOM 1507 C CA . ILE A 1 199 ? 9.714 3.457 7.789 1.00 92.94 199 ILE A CA 1
ATOM 1508 C C . ILE A 1 199 ? 8.193 3.627 7.921 1.00 92.94 199 ILE A C 1
ATOM 1510 O O . ILE A 1 199 ? 7.637 3.415 8.999 1.00 92.94 199 ILE A O 1
ATOM 1514 N N . ALA A 1 200 ? 7.499 3.953 6.828 1.00 93.00 200 ALA A N 1
ATOM 1515 C CA . ALA A 1 200 ? 6.047 4.116 6.790 1.00 93.00 200 ALA A CA 1
ATOM 1516 C C . ALA A 1 200 ? 5.318 2.833 7.217 1.00 93.00 200 ALA A C 1
ATOM 1518 O O . ALA A 1 200 ? 4.364 2.890 7.998 1.00 93.00 200 ALA A O 1
ATOM 1519 N N . SER A 1 201 ? 5.801 1.675 6.757 1.00 89.44 201 SER A N 1
ATOM 1520 C CA . SER A 1 201 ? 5.273 0.357 7.128 1.00 89.44 201 SER A CA 1
ATOM 1521 C C . SER A 1 201 ? 5.430 0.096 8.625 1.00 89.44 201 SER A C 1
ATOM 1523 O O . SER A 1 201 ? 4.476 -0.317 9.284 1.00 89.44 201 SER A O 1
ATOM 1525 N N . PHE A 1 202 ? 6.599 0.411 9.189 1.00 90.81 202 PHE A N 1
ATOM 1526 C CA . PHE A 1 202 ? 6.853 0.272 10.622 1.00 90.81 202 PHE A CA 1
ATOM 1527 C C . PHE A 1 202 ? 5.961 1.198 11.466 1.00 90.81 202 PHE A C 1
ATOM 1529 O O . PHE A 1 202 ? 5.311 0.746 12.408 1.00 90.81 202 PHE A O 1
ATOM 1536 N N . VAL A 1 203 ? 5.852 2.481 11.101 1.00 93.94 203 VAL A N 1
ATOM 1537 C CA . VAL A 1 203 ? 4.979 3.455 11.786 1.00 93.94 203 VAL A CA 1
ATOM 1538 C C . VAL A 1 203 ? 3.511 3.022 11.729 1.00 93.94 203 VAL A C 1
ATOM 1540 O O . VAL A 1 203 ? 2.807 3.060 12.741 1.00 93.94 203 VAL A O 1
ATOM 1543 N N . THR A 1 204 ? 3.057 2.549 10.567 1.00 91.81 204 THR A N 1
ATOM 1544 C CA . THR A 1 204 ? 1.701 2.013 10.381 1.00 91.81 204 THR A CA 1
ATOM 1545 C C . THR A 1 204 ? 1.457 0.806 11.283 1.00 91.81 204 THR A C 1
ATOM 1547 O O . THR A 1 204 ? 0.412 0.714 11.928 1.00 91.81 204 THR A O 1
ATOM 1550 N N . PHE A 1 205 ? 2.438 -0.091 11.395 1.00 88.69 205 PHE A N 1
ATOM 1551 C CA . PHE A 1 205 ? 2.356 -1.249 12.277 1.00 88.69 205 PHE A CA 1
ATOM 1552 C C . PHE A 1 205 ? 2.299 -0.873 13.764 1.00 88.69 205 PHE A C 1
ATOM 1554 O O . PHE A 1 205 ? 1.531 -1.467 14.518 1.00 88.69 205 PHE A O 1
ATOM 1561 N N . LEU A 1 206 ? 3.033 0.153 14.200 1.00 91.31 206 LEU A N 1
ATOM 1562 C CA . LEU A 1 206 ? 2.890 0.675 15.565 1.00 91.31 206 LEU A CA 1
ATOM 1563 C C . LEU A 1 206 ? 1.472 1.208 15.823 1.00 91.31 206 LEU A C 1
ATOM 1565 O O . LEU A 1 206 ? 0.905 0.976 16.894 1.00 91.31 206 LEU A O 1
ATOM 1569 N N . GLY A 1 207 ? 0.878 1.883 14.832 1.00 90.06 207 GLY A N 1
ATOM 1570 C CA . GLY A 1 207 ? -0.530 2.284 14.869 1.00 90.06 207 GLY A CA 1
ATOM 1571 C C . GLY A 1 207 ? -1.461 1.082 15.020 1.00 90.06 207 GLY A C 1
ATOM 1572 O O . GLY A 1 207 ? -2.344 1.079 15.880 1.00 90.06 207 GLY A O 1
ATOM 1573 N N . PHE A 1 208 ? -1.205 0.020 14.256 1.00 87.69 208 PHE A N 1
ATOM 1574 C CA . PHE A 1 208 ? -1.943 -1.234 14.344 1.00 87.69 208 PHE A CA 1
ATOM 1575 C C . PHE A 1 208 ? -1.888 -1.852 15.741 1.00 87.69 208 PHE A C 1
ATOM 1577 O O . PHE A 1 208 ? -2.944 -2.088 16.329 1.00 87.69 208 PHE A O 1
ATOM 1584 N N . VAL A 1 209 ? -0.695 -2.075 16.296 1.00 87.12 209 VAL A N 1
ATOM 1585 C CA . VAL A 1 209 ? -0.524 -2.703 17.616 1.00 87.12 209 VAL A CA 1
ATOM 1586 C C . VAL A 1 209 ? -1.333 -1.959 18.682 1.00 87.12 209 VAL A C 1
ATOM 1588 O O . VAL A 1 209 ? -2.097 -2.581 19.419 1.00 87.12 209 VAL A O 1
ATOM 1591 N N . ARG A 1 210 ? -1.277 -0.622 18.691 1.00 85.50 210 ARG A N 1
ATOM 1592 C CA . ARG A 1 210 ? -2.043 0.195 19.647 1.00 85.50 210 ARG A CA 1
ATOM 1593 C C . ARG A 1 210 ? -3.544 0.242 19.374 1.00 85.50 210 ARG A C 1
ATOM 1595 O O . ARG A 1 210 ? -4.338 0.398 20.302 1.00 85.50 210 ARG A O 1
ATOM 1602 N N . SER A 1 211 ? -3.965 0.097 18.119 1.00 83.12 211 SER A N 1
ATOM 1603 C CA . SER A 1 211 ? -5.393 0.015 17.787 1.00 83.12 211 SER A CA 1
ATOM 1604 C C . SER A 1 211 ? -6.047 -1.226 18.406 1.00 83.12 211 SER A C 1
ATOM 1606 O O . SER A 1 211 ? -7.200 -1.176 18.830 1.00 83.12 211 SER A O 1
ATOM 1608 N N . VAL A 1 212 ? -5.292 -2.322 18.536 1.00 77.25 212 VAL A N 1
ATOM 1609 C CA . VAL A 1 212 ? -5.790 -3.603 19.051 1.00 77.25 212 VAL A CA 1
ATOM 1610 C C . VAL A 1 212 ? -6.108 -3.539 20.545 1.00 77.25 212 VAL A C 1
ATOM 1612 O O . VAL A 1 212 ? -7.081 -4.163 20.973 1.00 77.25 212 VAL A O 1
ATOM 1615 N N . GLU A 1 213 ? -5.352 -2.757 21.319 1.00 72.31 213 GLU A N 1
ATOM 1616 C CA . GLU A 1 213 ? -5.611 -2.501 22.747 1.00 72.31 213 GLU A CA 1
ATOM 1617 C C . GLU A 1 213 ? -6.991 -1.861 22.964 1.00 72.31 213 GLU A C 1
ATOM 1619 O O . GLU A 1 213 ? -7.706 -2.211 23.895 1.00 72.31 213 GLU A O 1
ATOM 1624 N N . HIS A 1 214 ? -7.424 -1.001 22.039 1.00 66.81 214 HIS A N 1
ATOM 1625 C CA . HIS A 1 214 ? -8.701 -0.282 22.118 1.00 66.81 214 HIS A CA 1
ATOM 1626 C C . HIS A 1 214 ? -9.891 -1.081 21.549 1.00 66.81 214 HIS A C 1
ATOM 1628 O O . HIS A 1 214 ? -11.054 -0.673 21.658 1.00 66.81 214 HIS A O 1
ATOM 1634 N N . VAL A 1 215 ? -9.621 -2.219 20.901 1.00 60.97 215 VAL A N 1
ATOM 1635 C CA . VAL A 1 215 ? -10.640 -3.125 20.347 1.00 60.97 215 VAL A CA 1
ATOM 1636 C C . VAL A 1 215 ? -10.947 -4.290 21.297 1.00 60.97 215 VAL A C 1
ATOM 1638 O O . VAL A 1 215 ? -11.964 -4.959 21.110 1.00 60.97 215 VAL A O 1
ATOM 1641 N N . ALA A 1 216 ? -10.129 -4.523 22.329 1.00 53.56 216 ALA A N 1
ATOM 1642 C CA . ALA A 1 216 ? -10.409 -5.536 23.343 1.00 53.56 216 ALA A CA 1
ATOM 1643 C C . ALA A 1 216 ? -11.727 -5.229 24.096 1.00 53.56 216 ALA A C 1
ATOM 1645 O O . ALA A 1 216 ? -12.013 -4.057 24.359 1.00 53.56 216 ALA A O 1
ATOM 1646 N N . PRO A 1 217 ? -12.553 -6.244 24.422 1.00 49.19 217 PRO A N 1
ATOM 1647 C CA . PRO A 1 217 ? -13.716 -6.036 25.278 1.00 49.19 217 PRO A CA 1
ATOM 1648 C C . PRO A 1 217 ? -13.254 -5.511 26.642 1.00 49.19 217 PRO A C 1
ATOM 1650 O O . PRO A 1 217 ? -12.205 -5.932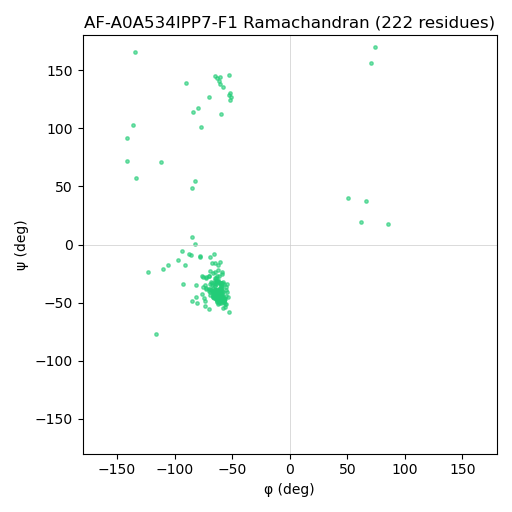 27.133 1.00 49.19 217 PRO A O 1
ATOM 1653 N N . ALA A 1 218 ? -14.038 -4.621 27.257 1.00 47.22 218 ALA A N 1
ATOM 1654 C CA . ALA A 1 218 ? -13.836 -4.268 28.659 1.00 47.22 218 ALA A CA 1
ATOM 1655 C C . ALA A 1 218 ? -13.803 -5.555 29.512 1.00 47.22 218 ALA A C 1
ATOM 1657 O O . ALA A 1 218 ? -14.520 -6.505 29.169 1.00 47.22 218 ALA A O 1
ATOM 1658 N N . PRO A 1 219 ? -13.001 -5.618 30.5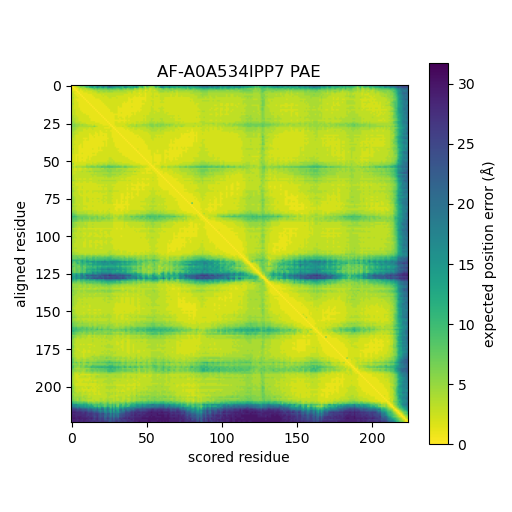93 1.00 47.88 219 PRO A N 1
ATOM 1659 C CA . PRO A 1 219 ? -13.052 -6.743 31.518 1.00 47.88 219 PRO A CA 1
ATOM 1660 C C . PRO A 1 219 ? -14.507 -6.955 31.939 1.00 47.88 219 PRO A C 1
ATOM 1662 O O . PRO A 1 219 ? -15.171 -5.999 32.344 1.00 47.88 219 PRO A O 1
ATOM 1665 N N . SER A 1 220 ? -15.019 -8.183 31.797 1.00 46.06 220 SER A N 1
ATOM 1666 C CA . SER A 1 220 ? -16.321 -8.530 32.370 1.00 46.06 220 SER A CA 1
ATOM 1667 C C . SER A 1 220 ? -16.276 -8.135 33.845 1.00 46.06 220 SER A C 1
ATOM 1669 O O . SER A 1 220 ? -15.298 -8.506 34.503 1.00 46.06 220 SER A O 1
ATOM 1671 N N . PRO A 1 221 ? -17.275 -7.405 34.379 1.00 53.72 221 PRO A N 1
ATOM 1672 C CA . PRO A 1 221 ? -17.336 -7.195 35.814 1.00 53.72 221 PRO A CA 1
ATOM 1673 C C . PRO A 1 221 ? -17.270 -8.575 36.467 1.00 53.72 221 PRO A C 1
ATOM 1675 O O . PRO A 1 221 ? -17.953 -9.509 36.024 1.00 53.72 221 PRO A O 1
ATOM 1678 N N . ALA A 1 222 ? -16.351 -8.722 37.423 1.00 57.56 222 ALA A N 1
ATOM 1679 C CA . ALA A 1 222 ? -16.234 -9.936 38.208 1.00 57.56 222 ALA A CA 1
ATOM 1680 C C . ALA A 1 222 ? -17.628 -10.242 38.757 1.00 57.56 222 ALA A C 1
ATOM 1682 O O . ALA A 1 222 ? -18.264 -9.366 39.345 1.00 57.56 222 ALA A O 1
ATOM 1683 N N . LYS A 1 223 ? -18.135 -11.447 38.480 1.00 46.34 223 LYS A N 1
ATOM 1684 C CA . LYS A 1 223 ? -19.355 -11.916 39.130 1.00 46.34 223 LYS A CA 1
ATOM 1685 C C . LYS A 1 223 ? -19.060 -11.918 40.631 1.00 46.34 223 LYS A C 1
ATOM 1687 O O . LYS A 1 223 ? -18.159 -12.643 41.050 1.00 46.34 223 LYS A O 1
ATOM 1692 N N . ALA A 1 224 ? -19.730 -11.024 41.355 1.00 57.53 224 ALA A N 1
ATOM 1693 C CA . ALA A 1 224 ? -19.758 -10.999 42.811 1.00 57.53 224 ALA A CA 1
ATOM 1694 C C . ALA A 1 224 ? -20.518 -12.219 43.339 1.00 57.53 224 ALA A C 1
ATOM 1696 O O . ALA A 1 224 ? -21.448 -12.673 42.626 1.00 57.53 224 ALA A O 1
#

Secondary structure (DSSP, 8-state):
----HHHHHHHHHHHHHHHHHHHHHHH--HHHHHHHHHHHHHHHHHHHHHHTSTTTT---HHHHHHHHHHHHHHHHHHHHHHHTT-SS-HHHHHHHHHHHHHHHHHHHHHHHHS--S-GGGGGG-TTTTTTTSHHHHHHHHHHHHHHHHHHHHHHHHHHHH-TT-THHHHHHHHHHHHHHHHHHHHTT-HHHHHHHHHHHHHHHHHHHHHHHHTTSPPPPPP--

Sequence (224 aa):
MADYLPLLTVIVAFALASLVGMQYARKRKLHQLEWLLALALLGVAAVLAFLGNPDVLGWNPPLYRLYLPLTAVPVGLIGLGVLQLFRDRPKLARYFGAYWVATAILVIAVAALAPVSNPAEFAQGPIVGYRAMPVFGAVAWLQTVAGAIAFIGGGVYTTWKDRTRRYGLLFALGGILFTVAGFSSRLGAPSAFFVITAIASFVTFLGFVRSVEHVAPAPSPAKA

Radius of gyration: 18.16 Å; Cα contacts (8 Å, |Δi|>4): 331; chains: 1; bounding box: 47×30×68 Å

Foldseek 3Di: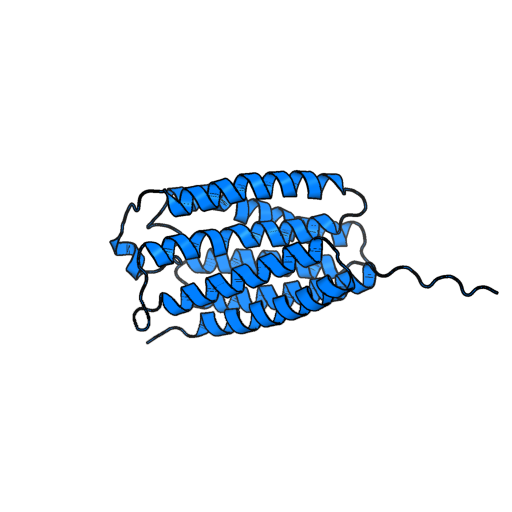
DFDCLLVLLLVLLVVLLVVLVVVCVVPVQPLSVLSSLLSVLSNVLSVLVRCCGPVHPNFDLVSQLSNLLSLLLSLLSNLLSLLCLDPPCNVVSVVSVVLSVVLSVVLNCLSVDAQQPDRVCSNVPPLQQCNRGVVSSVSSCSRNVNSLCSQQVSLVVQCVVPVVLNLSVLSNVLSVLQVVLSVCSNVPNPSSNSVSNSVSSVSNSVSVVSSVVVVDDDPDPPDD

Solvent-accessible surface area (backbone atoms only — not comparable to full-atom values): 10846 Å² total; per-residue (Å²): 132,68,65,63,56,26,53,56,27,24,52,50,24,43,53,51,18,49,55,34,41,58,48,23,76,76,66,70,44,69,37,36,49,32,40,20,51,18,26,40,37,42,15,52,26,21,48,49,53,36,40,34,24,77,8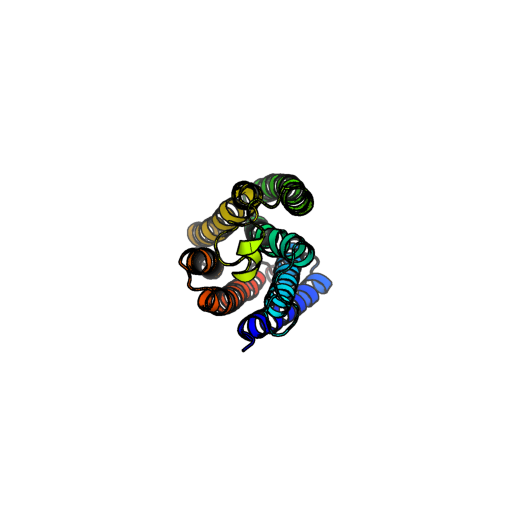1,70,68,28,46,44,72,71,61,48,37,58,33,51,39,30,61,26,46,28,38,25,29,44,7,39,24,46,31,60,69,36,85,87,46,58,64,55,25,53,54,50,46,54,51,45,54,57,49,41,54,48,34,45,50,38,36,73,66,56,70,71,78,36,74,78,46,34,79,69,39,76,44,55,61,30,63,34,32,52,70,41,49,63,52,34,42,66,28,35,52,52,8,38,48,35,20,24,52,37,11,45,49,46,22,71,77,36,73,84,44,54,33,16,49,29,29,20,50,16,31,49,34,42,51,50,17,59,47,32,15,58,73,73,36,54,72,55,20,34,57,36,38,40,51,18,52,52,39,32,48,55,14,50,61,53,48,51,69,76,66,54,78,77,80,75,77,76,85,126

Mean predicted aligned error: 5.51 Å